Protein AF-A0A3D5Z8G5-F1 (afdb_monomer_lite)

pLDDT: mean 75.99, std 14.32, range [36.69, 93.38]

Structure (mmCIF, N/CA/C/O backbone):
data_AF-A0A3D5Z8G5-F1
#
_entry.id   AF-A0A3D5Z8G5-F1
#
loop_
_atom_site.group_PDB
_atom_site.id
_atom_site.type_symbol
_atom_site.label_atom_id
_atom_site.label_alt_id
_atom_site.label_comp_id
_atom_site.label_asym_id
_atom_site.label_entity_id
_atom_site.label_seq_id
_atom_site.pdbx_PDB_ins_code
_atom_site.Cartn_x
_atom_site.Cartn_y
_atom_site.Cartn_z
_atom_site.occupancy
_atom_site.B_iso_or_equiv
_atom_site.auth_seq_id
_atom_site.auth_comp_id
_atom_site.auth_asym_id
_atom_site.auth_atom_id
_atom_site.pdbx_PDB_model_num
ATOM 1 N N . MET A 1 1 ? 48.877 17.577 -47.973 1.00 56.62 1 MET A N 1
ATOM 2 C CA . MET A 1 1 ? 47.401 17.444 -47.953 1.00 56.62 1 MET A CA 1
ATOM 3 C C . MET A 1 1 ? 46.908 16.165 -47.247 1.00 56.62 1 MET A C 1
ATOM 5 O O . MET A 1 1 ? 45.769 15.785 -47.463 1.00 56.62 1 MET A O 1
ATOM 9 N N . LYS A 1 2 ? 47.716 15.487 -46.405 1.00 57.19 2 LYS A N 1
ATOM 10 C CA . LYS A 1 2 ? 47.281 14.289 -45.649 1.00 57.19 2 LYS A CA 1
ATOM 11 C C . LYS A 1 2 ? 46.771 14.618 -44.235 1.00 57.19 2 LYS A C 1
ATOM 13 O O . LYS A 1 2 ? 45.852 13.967 -43.761 1.00 57.19 2 LYS A O 1
ATOM 18 N N . GLU A 1 3 ? 47.276 15.689 -43.625 1.00 62.78 3 GLU A N 1
ATOM 19 C CA . GLU A 1 3 ? 46.894 16.111 -42.265 1.00 62.78 3 GLU A CA 1
ATOM 20 C C . GLU A 1 3 ? 45.458 16.667 -42.152 1.00 62.78 3 GLU A C 1
ATOM 22 O O . GLU A 1 3 ? 44.858 16.635 -41.083 1.00 62.78 3 GLU A O 1
ATOM 27 N N . SER A 1 4 ? 44.845 17.127 -43.251 1.00 67.88 4 SER A N 1
ATOM 28 C CA . SER A 1 4 ? 43.463 17.644 -43.237 1.00 67.88 4 SER A CA 1
ATOM 29 C C . SER A 1 4 ? 42.392 16.557 -43.073 1.00 67.88 4 SER A C 1
ATOM 31 O O . SER A 1 4 ? 41.285 16.866 -42.636 1.00 67.88 4 SER A O 1
ATOM 33 N N . TYR A 1 5 ? 42.703 15.289 -43.372 1.00 75.62 5 TYR A N 1
ATOM 34 C CA . TYR A 1 5 ? 41.759 14.182 -43.164 1.00 75.62 5 TYR A CA 1
ATOM 35 C C . TYR A 1 5 ? 41.508 13.912 -41.679 1.00 75.62 5 TYR A C 1
ATOM 37 O O . TYR A 1 5 ? 40.408 13.513 -41.301 1.00 75.62 5 TYR A O 1
ATOM 45 N N . TRP A 1 6 ? 42.498 14.196 -40.832 1.00 80.50 6 TRP A N 1
ATOM 46 C CA . TRP A 1 6 ? 42.375 14.047 -39.386 1.00 80.50 6 TRP A CA 1
ATOM 47 C C . TRP A 1 6 ? 41.404 15.074 -38.789 1.00 80.50 6 TRP A C 1
ATOM 49 O O . TRP A 1 6 ? 40.577 14.733 -37.947 1.00 80.50 6 TRP A O 1
ATOM 59 N N . GLY A 1 7 ? 41.424 16.312 -39.297 1.00 83.12 7 GLY A N 1
ATOM 60 C CA . GLY A 1 7 ? 40.466 17.351 -38.911 1.00 83.12 7 GLY A CA 1
ATOM 61 C C . GLY A 1 7 ? 39.028 17.031 -39.333 1.00 83.12 7 GLY A C 1
ATOM 62 O O . GLY A 1 7 ? 38.104 17.208 -38.542 1.00 83.12 7 GLY A O 1
ATOM 63 N N . TYR A 1 8 ? 38.832 16.494 -40.544 1.00 84.62 8 TYR A N 1
ATOM 64 C CA . TYR A 1 8 ? 37.508 16.047 -40.995 1.00 84.62 8 TYR A CA 1
ATOM 65 C C . TYR A 1 8 ? 36.975 14.878 -40.153 1.00 84.62 8 TYR A C 1
ATOM 67 O O . TYR A 1 8 ? 35.807 14.881 -39.769 1.00 84.62 8 TYR A O 1
ATOM 75 N N . GLY A 1 9 ? 37.841 13.923 -39.792 1.00 84.94 9 GLY A N 1
ATOM 76 C CA . GLY A 1 9 ? 37.486 12.829 -38.883 1.00 84.94 9 GLY A CA 1
ATOM 77 C C . GLY A 1 9 ? 37.048 13.322 -37.501 1.00 84.94 9 GLY A C 1
ATOM 78 O O . GLY A 1 9 ? 36.071 12.817 -36.954 1.00 84.94 9 GLY A O 1
ATOM 79 N N . LEU A 1 10 ? 37.711 14.353 -36.967 1.00 85.69 10 LEU A N 1
ATOM 80 C CA . LEU A 1 10 ? 37.379 14.934 -35.662 1.00 85.69 10 LEU A CA 1
ATOM 81 C C . LEU A 1 10 ? 36.032 15.680 -35.691 1.00 85.69 10 LEU A C 1
ATOM 83 O O . LEU A 1 10 ? 35.226 15.528 -34.776 1.00 85.69 10 LEU A O 1
ATOM 87 N N . ILE A 1 11 ? 35.740 16.415 -36.771 1.00 87.69 11 ILE A N 1
ATOM 88 C CA . ILE A 1 11 ? 34.440 17.086 -36.962 1.00 87.69 11 ILE A CA 1
ATOM 89 C C . ILE A 1 11 ? 33.304 16.061 -37.095 1.00 87.69 11 ILE A C 1
ATOM 91 O O . ILE A 1 11 ? 32.256 16.218 -36.466 1.00 87.69 11 ILE A O 1
ATOM 95 N N . LEU A 1 12 ? 33.510 14.995 -37.873 1.00 87.12 12 LEU A N 1
ATOM 96 C CA . LEU A 1 12 ? 32.504 13.950 -38.075 1.00 87.12 12 LEU A CA 1
ATOM 97 C C . LEU A 1 12 ? 32.230 13.178 -36.775 1.00 87.12 12 LEU A C 1
ATOM 99 O O . LEU A 1 12 ? 31.073 12.918 -36.445 1.00 87.12 12 LEU A O 1
ATOM 103 N N . LEU A 1 13 ? 33.272 12.901 -35.986 1.00 88.31 13 LEU A N 1
ATOM 104 C CA . LEU A 1 13 ? 33.132 12.305 -34.657 1.00 88.31 13 LEU A CA 1
ATOM 105 C C . LEU A 1 13 ? 32.374 13.237 -33.697 1.00 88.31 13 LEU A C 1
ATOM 107 O O . LEU A 1 13 ? 31.523 12.768 -32.949 1.00 88.31 13 LEU A O 1
ATOM 111 N N . GLY A 1 14 ? 32.605 14.553 -33.758 1.00 88.06 14 GLY A N 1
ATOM 112 C CA . GLY A 1 14 ? 31.862 15.534 -32.958 1.00 88.06 14 GLY A CA 1
ATOM 113 C C . GLY A 1 14 ? 30.356 15.542 -33.250 1.00 88.06 14 GLY A C 1
ATOM 114 O O . GLY A 1 14 ? 29.548 15.518 -32.322 1.00 88.06 14 GLY A O 1
ATOM 115 N N . ILE A 1 15 ? 29.969 15.502 -34.530 1.00 87.06 15 ILE A N 1
ATOM 116 C CA . ILE A 1 15 ? 28.555 15.408 -34.940 1.00 87.06 15 ILE A CA 1
ATOM 117 C C . ILE A 1 15 ? 27.945 14.075 -34.484 1.00 87.06 15 ILE A C 1
ATOM 119 O O . ILE A 1 15 ? 26.812 14.049 -34.002 1.00 87.06 15 ILE A O 1
ATOM 123 N N . LEU A 1 16 ? 28.707 12.980 -34.570 1.00 85.94 16 LEU A N 1
ATOM 124 C CA . LEU A 1 16 ? 28.274 11.665 -34.098 1.00 85.94 16 LEU A CA 1
ATOM 125 C C . LEU A 1 16 ? 28.023 11.659 -32.585 1.00 85.94 16 LEU A C 1
ATOM 127 O O . LEU A 1 16 ? 26.989 11.162 -32.145 1.00 85.94 16 LEU A O 1
ATOM 131 N N . VAL A 1 17 ? 28.917 12.252 -31.788 1.00 88.06 17 VAL A N 1
ATOM 132 C CA . VAL A 1 17 ? 28.755 12.342 -30.327 1.00 88.06 17 VAL A CA 1
ATOM 133 C C . VAL A 1 17 ? 27.507 13.145 -29.957 1.00 88.06 17 VAL A C 1
ATOM 135 O O . VAL A 1 17 ? 26.752 12.720 -29.085 1.00 88.06 17 VAL A O 1
ATOM 138 N N . ILE A 1 18 ? 27.239 14.261 -30.642 1.00 86.25 18 ILE A N 1
ATOM 139 C CA . ILE A 1 18 ? 26.019 15.054 -30.418 1.00 86.25 18 ILE A CA 1
ATOM 140 C C . ILE A 1 18 ? 24.766 14.238 -30.773 1.00 86.25 18 ILE A C 1
ATOM 142 O O . ILE A 1 18 ? 23.809 14.229 -30.000 1.00 86.25 18 ILE A O 1
ATOM 146 N N . GLY A 1 19 ? 24.778 13.513 -31.898 1.00 82.62 19 GLY A N 1
ATOM 147 C CA . GLY A 1 19 ? 23.664 12.652 -32.309 1.00 82.62 19 GLY A CA 1
ATOM 148 C C . GLY A 1 19 ? 23.363 11.541 -31.298 1.00 82.62 19 GLY A C 1
ATOM 149 O O . GLY A 1 19 ? 22.209 11.351 -30.912 1.00 82.62 19 GLY A O 1
ATOM 150 N N . VAL A 1 20 ? 24.402 10.861 -30.800 1.00 83.25 20 VAL A N 1
ATOM 151 C CA . VAL A 1 20 ? 24.261 9.836 -29.752 1.00 83.25 20 VAL A CA 1
ATOM 152 C C . VAL A 1 20 ? 23.735 10.451 -28.453 1.00 83.25 20 VAL A C 1
ATOM 154 O O . VAL A 1 20 ? 22.842 9.882 -27.827 1.00 83.25 20 VAL A O 1
ATOM 157 N N . MET A 1 21 ? 24.226 11.632 -28.064 1.00 85.06 21 MET A N 1
ATOM 158 C CA . MET A 1 21 ? 23.792 12.282 -26.826 1.00 85.06 21 MET A CA 1
ATOM 159 C C . MET A 1 21 ? 22.316 12.702 -26.869 1.00 85.06 21 MET A C 1
ATOM 161 O O . MET A 1 21 ? 21.611 12.565 -25.872 1.00 85.06 21 MET A O 1
ATOM 165 N N . LEU A 1 22 ? 21.817 13.161 -28.023 1.00 79.38 22 LEU A N 1
ATOM 166 C CA . LEU A 1 22 ? 20.396 13.478 -28.206 1.00 79.38 22 LEU A CA 1
ATOM 167 C C . LEU A 1 22 ? 19.504 12.233 -28.070 1.00 79.38 22 LEU A C 1
ATOM 169 O O . LEU A 1 22 ? 18.464 12.297 -27.411 1.00 79.38 22 LEU A O 1
ATOM 173 N N . LEU A 1 23 ? 19.934 11.095 -28.625 1.00 75.62 23 LEU A N 1
ATOM 174 C CA . LEU A 1 23 ? 19.207 9.828 -28.520 1.00 75.62 23 LEU A CA 1
ATOM 175 C C . LEU A 1 23 ? 19.153 9.350 -27.063 1.00 75.62 23 LEU A C 1
ATOM 177 O O . LEU A 1 23 ? 18.063 9.119 -26.532 1.00 75.62 23 LEU A O 1
ATOM 181 N N . VAL A 1 24 ? 20.306 9.298 -26.386 1.00 77.50 24 VAL A N 1
ATOM 182 C CA . VAL A 1 24 ? 20.400 8.888 -24.973 1.00 77.50 24 VAL A CA 1
ATOM 183 C C . VAL A 1 24 ? 19.563 9.797 -24.074 1.00 77.50 24 VAL A C 1
ATOM 185 O O . VAL A 1 24 ? 18.826 9.295 -23.222 1.00 77.50 24 VAL A O 1
ATOM 188 N N . ASN A 1 25 ? 19.614 11.116 -24.290 1.00 76.38 25 ASN A N 1
ATOM 189 C CA . ASN A 1 25 ? 18.809 12.066 -23.525 1.00 76.38 25 ASN A CA 1
ATOM 190 C C . ASN A 1 25 ? 17.309 11.802 -23.702 1.00 76.38 25 ASN A C 1
ATOM 192 O O . ASN A 1 25 ? 16.589 11.742 -22.708 1.00 76.38 25 ASN A O 1
ATOM 196 N N . SER A 1 26 ? 16.835 11.597 -24.934 1.00 71.56 26 SER A N 1
ATOM 197 C CA . SER A 1 26 ? 15.408 11.362 -25.203 1.00 71.56 26 SER A CA 1
ATOM 198 C C . SER A 1 26 ? 14.886 10.046 -24.609 1.00 71.56 26 SER A C 1
ATOM 200 O O . SER A 1 26 ? 13.777 10.010 -24.079 1.00 71.56 26 SER A O 1
ATOM 202 N N . SER A 1 27 ? 15.703 8.986 -24.624 1.00 70.69 27 SER A N 1
ATOM 203 C CA . SER A 1 27 ? 15.334 7.685 -24.062 1.00 70.69 27 SER A CA 1
ATOM 204 C C . SER A 1 27 ? 15.384 7.684 -22.532 1.00 70.69 27 SER A C 1
ATOM 206 O O . SER A 1 27 ? 14.496 7.126 -21.900 1.00 70.69 27 SER A O 1
ATOM 208 N N . THR A 1 28 ? 16.397 8.309 -21.925 1.00 73.12 28 THR A N 1
ATOM 209 C CA . THR A 1 28 ? 16.623 8.244 -20.466 1.00 73.12 28 THR A CA 1
ATOM 210 C C . THR A 1 28 ? 15.698 9.186 -19.691 1.00 73.12 28 THR A C 1
ATOM 212 O O . THR A 1 28 ? 15.232 8.867 -18.597 1.00 73.12 28 THR A O 1
ATOM 215 N N . THR A 1 29 ? 15.408 10.367 -20.243 1.00 71.88 29 THR A N 1
ATOM 216 C CA . THR A 1 29 ? 14.520 11.343 -19.583 1.00 71.88 29 THR A CA 1
ATOM 217 C C . THR A 1 29 ? 13.063 10.877 -19.584 1.00 71.88 29 THR A C 1
ATOM 219 O O . THR A 1 29 ? 12.376 11.035 -18.580 1.00 71.88 29 THR A O 1
ATOM 222 N N . GLY A 1 30 ? 12.608 10.237 -20.668 1.00 71.62 30 GLY A N 1
ATOM 223 C CA . GLY A 1 30 ? 11.259 9.673 -20.753 1.00 71.62 30 GLY A CA 1
ATOM 224 C C . GLY A 1 30 ? 11.033 8.509 -19.784 1.00 71.62 30 GLY A C 1
ATOM 225 O O . GLY A 1 30 ? 10.046 8.514 -19.052 1.00 71.62 30 GLY A O 1
ATOM 226 N N . THR A 1 31 ? 11.965 7.548 -19.722 1.00 74.94 31 THR A N 1
ATOM 227 C CA . THR A 1 31 ? 11.828 6.368 -18.847 1.00 74.94 31 THR A CA 1
ATOM 228 C C . THR A 1 31 ? 11.808 6.740 -17.371 1.00 74.94 31 THR A C 1
ATOM 230 O O . THR A 1 31 ? 10.996 6.206 -16.622 1.00 74.94 31 THR A O 1
ATOM 233 N N . THR A 1 32 ? 12.667 7.673 -16.949 1.00 80.25 32 THR A N 1
ATOM 234 C CA . THR A 1 32 ? 12.757 8.090 -15.541 1.00 80.25 32 THR A CA 1
ATOM 235 C C . THR A 1 32 ? 11.488 8.792 -15.065 1.00 80.25 32 THR A C 1
ATOM 237 O O . THR A 1 32 ? 10.971 8.444 -14.005 1.00 80.25 32 THR A O 1
ATOM 240 N N . GLN A 1 33 ? 10.944 9.729 -15.847 1.00 82.25 33 GLN A N 1
ATOM 241 C CA . GLN A 1 33 ? 9.689 10.403 -15.510 1.00 82.25 33 GLN A CA 1
ATOM 242 C C . GLN A 1 33 ? 8.514 9.415 -15.426 1.00 82.25 33 GLN A C 1
ATOM 244 O O . GLN A 1 33 ? 7.792 9.409 -14.426 1.00 82.25 33 GLN A O 1
ATOM 249 N N . ASP A 1 34 ? 8.348 8.562 -16.443 1.00 83.00 34 ASP A N 1
ATOM 250 C CA . ASP A 1 34 ? 7.261 7.578 -16.493 1.00 83.00 34 ASP A CA 1
ATOM 251 C C . ASP A 1 34 ? 7.371 6.561 -15.337 1.00 83.00 34 ASP A C 1
ATOM 253 O O . ASP A 1 34 ? 6.357 6.156 -14.771 1.00 83.00 34 ASP A O 1
ATOM 257 N N . TYR A 1 35 ? 8.592 6.194 -14.927 1.00 87.25 35 TYR A N 1
ATOM 258 C CA . TYR A 1 35 ? 8.834 5.301 -13.790 1.00 87.25 35 TYR A CA 1
ATOM 259 C C . TYR A 1 35 ? 8.402 5.913 -12.448 1.00 87.25 35 TYR A C 1
ATOM 261 O O . TYR A 1 35 ? 7.715 5.257 -11.663 1.00 87.25 35 TYR A O 1
ATOM 269 N N . TYR A 1 36 ? 8.768 7.170 -12.166 1.00 90.06 36 TYR A N 1
ATOM 270 C CA . TYR A 1 36 ? 8.356 7.828 -10.917 1.00 90.06 36 TYR A CA 1
ATOM 271 C C . TYR A 1 36 ? 6.844 8.032 -10.854 1.00 90.06 36 TYR A C 1
ATOM 273 O O . TYR A 1 36 ? 6.231 7.748 -9.825 1.00 90.06 36 TYR A O 1
ATOM 281 N N . MET A 1 37 ? 6.241 8.434 -11.973 1.00 89.19 37 MET A N 1
ATOM 282 C CA . MET A 1 37 ? 4.790 8.540 -12.087 1.00 89.19 37 MET A CA 1
ATOM 283 C C . MET A 1 37 ? 4.113 7.188 -11.826 1.00 89.19 37 MET A C 1
ATOM 285 O O . MET A 1 37 ? 3.192 7.106 -11.014 1.00 89.19 37 MET A O 1
ATOM 289 N N . LEU A 1 38 ? 4.593 6.112 -12.462 1.00 90.56 38 LEU A N 1
ATOM 290 C CA . LEU A 1 38 ? 4.062 4.764 -12.258 1.00 90.56 38 LEU A CA 1
ATOM 291 C C . LEU A 1 38 ? 4.160 4.341 -10.788 1.00 90.56 38 LEU A C 1
ATOM 293 O O . LEU A 1 38 ? 3.211 3.771 -10.246 1.00 90.56 38 LEU A O 1
ATOM 297 N N . LYS A 1 39 ? 5.272 4.662 -10.121 1.00 90.88 39 LYS A N 1
ATOM 298 C CA . LYS A 1 39 ? 5.480 4.357 -8.702 1.00 90.88 39 LYS A CA 1
ATOM 299 C C . LYS A 1 39 ? 4.456 5.060 -7.812 1.00 90.88 39 LYS A C 1
ATOM 301 O O . LYS A 1 39 ? 3.816 4.409 -6.986 1.00 90.88 39 LYS A O 1
ATOM 306 N N . GLU A 1 40 ? 4.295 6.370 -7.974 1.00 90.56 40 GLU A N 1
ATOM 307 C CA . GLU A 1 40 ? 3.384 7.178 -7.155 1.00 90.56 40 GLU A CA 1
ATOM 308 C C . GLU A 1 40 ? 1.923 6.778 -7.366 1.00 90.56 40 GLU A C 1
ATOM 310 O O . GLU A 1 40 ? 1.175 6.593 -6.401 1.00 90.56 40 GLU A O 1
ATOM 315 N N . VAL A 1 41 ? 1.532 6.567 -8.626 1.00 92.62 41 VAL A N 1
ATOM 316 C CA . VAL A 1 41 ? 0.190 6.101 -8.980 1.00 92.62 41 VAL A CA 1
ATOM 317 C C . VAL A 1 41 ? -0.075 4.719 -8.388 1.00 92.62 41 VAL A C 1
ATOM 319 O O . VAL A 1 41 ? -1.133 4.518 -7.789 1.00 92.62 41 VAL A O 1
ATOM 322 N N . THR A 1 42 ? 0.874 3.784 -8.494 1.00 91.75 42 THR A N 1
ATOM 323 C CA . THR A 1 42 ? 0.729 2.433 -7.927 1.00 91.75 42 THR A CA 1
ATOM 324 C C . THR A 1 42 ? 0.562 2.498 -6.412 1.00 91.75 42 THR A C 1
ATOM 326 O O . THR A 1 42 ? -0.408 1.959 -5.882 1.00 91.75 42 THR A O 1
ATOM 329 N N . GLN A 1 43 ? 1.437 3.228 -5.713 1.00 90.12 43 GLN A N 1
ATOM 330 C CA . GLN A 1 43 ? 1.381 3.360 -4.257 1.00 90.12 43 GLN A CA 1
ATOM 331 C C . GLN A 1 43 ? 0.060 3.980 -3.785 1.00 90.12 43 GLN A C 1
ATOM 333 O O . GLN A 1 43 ? -0.580 3.461 -2.870 1.00 90.12 43 GLN A O 1
ATOM 338 N N . ALA A 1 44 ? -0.379 5.068 -4.418 1.00 91.81 44 ALA A N 1
ATOM 339 C CA . ALA A 1 44 ? -1.614 5.733 -4.023 1.00 91.81 44 ALA A CA 1
ATOM 340 C C . ALA A 1 44 ? -2.858 4.880 -4.332 1.00 91.81 44 ALA A C 1
ATOM 342 O O . ALA A 1 44 ? -3.789 4.824 -3.530 1.00 91.81 44 ALA A O 1
ATOM 343 N N . SER A 1 45 ? -2.851 4.156 -5.454 1.00 91.88 45 SER A N 1
ATOM 344 C CA . SER A 1 45 ? -3.950 3.258 -5.836 1.00 91.88 45 SER A CA 1
ATOM 345 C C . SER A 1 45 ? -4.046 2.037 -4.925 1.00 91.88 45 SER A C 1
ATOM 347 O O . SER A 1 45 ? -5.149 1.572 -4.649 1.00 91.88 45 SER A O 1
ATOM 349 N N . MET A 1 46 ? -2.912 1.530 -4.429 1.00 90.06 46 MET A N 1
ATOM 350 C CA . MET A 1 46 ? -2.892 0.445 -3.446 1.00 90.06 46 MET A CA 1
ATOM 351 C C . MET A 1 46 ? -3.488 0.877 -2.107 1.00 90.06 46 MET A C 1
ATOM 353 O O . MET A 1 46 ? -4.268 0.120 -1.538 1.00 90.06 46 MET A O 1
ATOM 357 N N . ILE A 1 47 ? -3.175 2.089 -1.633 1.00 89.50 47 ILE A N 1
ATOM 358 C CA . ILE A 1 47 ? -3.734 2.631 -0.384 1.00 89.50 47 ILE A CA 1
ATOM 359 C C . ILE A 1 47 ? -5.257 2.777 -0.491 1.00 89.50 47 ILE A C 1
ATOM 361 O O . ILE A 1 47 ? -5.980 2.334 0.399 1.00 89.50 47 ILE A O 1
ATOM 365 N N . ASP A 1 48 ? -5.758 3.324 -1.601 1.00 90.44 48 ASP A N 1
ATOM 366 C CA . ASP A 1 48 ? -7.203 3.497 -1.810 1.00 90.44 48 ASP A CA 1
ATOM 367 C C . ASP A 1 48 ? -7.951 2.164 -2.015 1.00 90.44 48 ASP A C 1
ATOM 369 O O . ASP A 1 48 ? -9.173 2.091 -1.862 1.00 90.44 48 ASP A O 1
ATOM 373 N N . ALA A 1 49 ? -7.236 1.103 -2.400 1.00 91.50 49 ALA A N 1
ATOM 374 C CA . ALA A 1 49 ? -7.800 -0.226 -2.618 1.00 91.50 49 ALA A CA 1
ATOM 375 C C . ALA A 1 49 ? -7.902 -1.072 -1.339 1.00 91.50 49 ALA A C 1
ATOM 377 O O . ALA A 1 49 ? -8.452 -2.178 -1.399 1.00 91.50 49 ALA A O 1
ATOM 378 N N . VAL A 1 50 ? -7.394 -0.580 -0.201 1.00 90.25 50 VAL A N 1
ATOM 379 C CA . VAL A 1 50 ? -7.432 -1.287 1.086 1.00 90.25 50 VAL A CA 1
ATOM 380 C C . VAL A 1 50 ? -8.868 -1.435 1.586 1.00 90.25 50 VAL A C 1
ATOM 382 O O . VAL A 1 50 ? -9.643 -0.478 1.661 1.00 90.25 50 VAL A O 1
ATOM 385 N N . ASP A 1 51 ? -9.223 -2.656 1.983 1.00 88.19 51 ASP A N 1
ATOM 386 C CA . ASP A 1 51 ? -10.499 -2.931 2.628 1.00 88.19 51 ASP A CA 1
ATOM 387 C C . ASP A 1 51 ? -10.419 -2.685 4.143 1.00 88.19 51 ASP A C 1
ATOM 389 O O . ASP A 1 51 ? -10.058 -3.557 4.938 1.00 88.19 51 ASP A O 1
ATOM 393 N N . TYR A 1 52 ? -10.817 -1.481 4.556 1.00 83.94 52 TYR A N 1
ATOM 394 C CA . TYR A 1 52 ? -10.895 -1.114 5.971 1.00 83.94 52 TYR A CA 1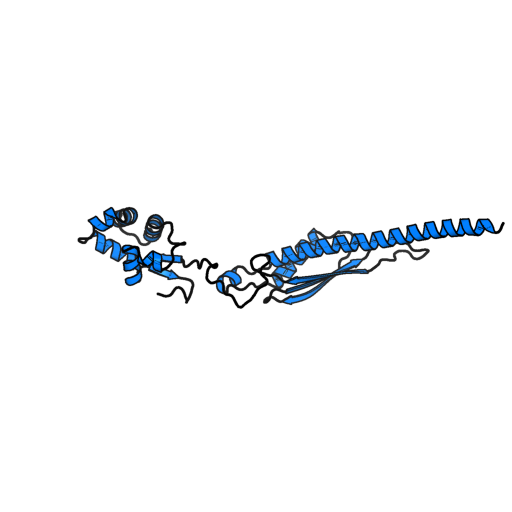
ATOM 395 C C . TYR A 1 52 ? -11.933 -1.918 6.763 1.00 83.94 52 TYR A C 1
ATOM 397 O O . TYR A 1 52 ? -11.821 -2.005 7.985 1.00 83.94 52 TYR A O 1
ATOM 405 N N . SER A 1 53 ? -12.958 -2.476 6.111 1.00 80.81 53 SER A N 1
ATOM 406 C CA . SER A 1 53 ? -13.961 -3.295 6.799 1.00 80.81 53 SER A CA 1
ATOM 407 C C . SER A 1 53 ? -13.394 -4.669 7.147 1.00 80.81 53 SER A C 1
ATOM 409 O O . SER A 1 53 ? -13.552 -5.122 8.280 1.00 80.81 53 SER A O 1
ATOM 411 N N . TYR A 1 54 ? -12.639 -5.268 6.222 1.00 79.19 54 TYR A N 1
ATOM 412 C CA . TYR A 1 54 ? -11.913 -6.515 6.451 1.00 79.19 54 TYR A CA 1
ATOM 413 C C . TYR A 1 54 ? -10.840 -6.347 7.534 1.00 79.19 54 TYR A C 1
ATOM 415 O O . TYR A 1 54 ? -10.781 -7.145 8.470 1.00 79.19 54 TYR A O 1
ATOM 423 N N . TYR A 1 55 ? -10.081 -5.248 7.477 1.00 80.06 55 TYR A N 1
ATOM 424 C CA . TYR A 1 55 ? -9.061 -4.935 8.479 1.00 80.06 55 TYR A CA 1
ATOM 425 C C . TYR A 1 55 ? -9.632 -4.835 9.904 1.00 80.06 55 TYR A C 1
ATOM 427 O O . TYR A 1 55 ? -9.026 -5.320 10.854 1.00 80.06 55 TYR A O 1
ATOM 435 N N . ARG A 1 56 ? -10.833 -4.263 10.070 1.00 77.38 56 ARG A N 1
ATOM 436 C CA . ARG A 1 56 ? -11.489 -4.139 11.386 1.00 77.38 56 ARG A CA 1
ATOM 437 C C . ARG A 1 56 ? -11.975 -5.467 11.967 1.00 77.38 56 ARG A C 1
ATOM 439 O O . ARG A 1 56 ? -12.098 -5.562 13.182 1.00 77.38 56 ARG A O 1
ATOM 446 N N . LEU A 1 57 ? -12.307 -6.442 11.121 1.00 76.00 57 LEU A N 1
ATOM 447 C CA . LEU A 1 57 ? -12.873 -7.726 11.545 1.00 76.00 57 LEU A CA 1
ATOM 448 C C . LEU A 1 57 ? -11.797 -8.782 11.800 1.00 76.00 57 LEU A C 1
ATOM 450 O O . LEU A 1 57 ? -11.917 -9.550 12.749 1.00 76.00 57 LEU A O 1
ATOM 454 N N . TYR A 1 58 ? -10.768 -8.821 10.951 1.00 73.19 58 TYR A N 1
ATOM 455 C CA . TYR A 1 58 ? -9.763 -9.887 10.953 1.00 73.19 58 TYR A CA 1
ATOM 456 C C . TYR A 1 58 ? -8.368 -9.410 11.371 1.00 73.19 58 TYR A C 1
ATOM 458 O O . TYR A 1 58 ? -7.509 -10.242 11.634 1.00 73.19 58 TYR A O 1
ATOM 466 N N . GLY A 1 59 ? -8.118 -8.096 11.435 1.00 71.62 59 GLY A N 1
ATOM 467 C CA . GLY A 1 59 ? -6.801 -7.534 11.769 1.00 71.62 59 GLY A CA 1
ATOM 468 C C . GLY A 1 59 ? -5.755 -7.637 10.651 1.00 71.62 59 GLY A C 1
ATOM 469 O O . GLY A 1 59 ? -4.693 -7.026 10.758 1.00 71.62 59 GLY A O 1
ATOM 470 N N . ASP A 1 60 ? -6.070 -8.345 9.566 1.00 75.69 60 ASP A N 1
ATOM 471 C CA . ASP A 1 60 ? -5.212 -8.515 8.396 1.00 75.69 60 ASP A CA 1
ATOM 472 C C . ASP A 1 60 ? -5.553 -7.515 7.293 1.00 75.69 60 ASP A C 1
ATOM 474 O O . ASP A 1 60 ? -6.711 -7.122 7.104 1.00 75.69 60 ASP A O 1
ATOM 478 N N . ILE A 1 61 ? -4.540 -7.118 6.520 1.00 83.12 61 ILE A N 1
ATOM 479 C CA . ILE A 1 61 ? -4.751 -6.241 5.372 1.00 83.12 61 ILE A CA 1
ATOM 480 C C . ILE A 1 61 ? -5.064 -7.043 4.121 1.00 83.12 61 ILE A C 1
ATOM 482 O O . ILE A 1 61 ? -4.358 -7.974 3.738 1.00 83.12 61 ILE A O 1
ATOM 486 N N . ARG A 1 62 ? -6.114 -6.583 3.448 1.00 86.06 62 ARG A N 1
ATOM 487 C CA . ARG A 1 62 ? -6.546 -7.055 2.147 1.00 86.06 62 ARG A CA 1
ATOM 488 C C . ARG A 1 62 ? -6.761 -5.870 1.219 1.00 86.06 62 ARG A C 1
ATOM 490 O O . ARG A 1 62 ? -7.352 -4.866 1.624 1.00 86.06 62 ARG A O 1
ATOM 497 N N . ILE A 1 63 ? -6.330 -6.009 -0.030 1.00 90.12 63 ILE A N 1
ATOM 498 C CA . ILE A 1 63 ? -6.701 -5.085 -1.110 1.00 90.12 63 ILE A CA 1
ATOM 499 C C . ILE A 1 63 ? -7.792 -5.707 -1.978 1.00 90.12 63 ILE A C 1
ATOM 501 O O . ILE A 1 63 ? -7.808 -6.918 -2.184 1.00 90.12 63 ILE A O 1
ATOM 505 N N . SER A 1 64 ? -8.700 -4.889 -2.505 1.00 90.94 64 SER A N 1
ATOM 506 C CA . SER A 1 64 ? -9.662 -5.339 -3.515 1.00 90.94 64 SER A CA 1
ATOM 507 C C . SER A 1 64 ? -9.085 -5.137 -4.913 1.00 90.94 64 SER A C 1
ATOM 509 O O . SER A 1 64 ? -8.797 -4.003 -5.310 1.00 90.94 64 SER A O 1
ATOM 511 N N . LYS A 1 65 ? -8.975 -6.221 -5.692 1.00 90.31 65 LYS A N 1
ATOM 512 C CA . LYS A 1 65 ? -8.417 -6.175 -7.055 1.00 90.31 65 LYS A CA 1
ATOM 513 C C . LYS A 1 65 ? -9.150 -5.186 -7.967 1.00 90.31 65 LYS A C 1
ATOM 515 O O . LYS A 1 65 ? -8.515 -4.453 -8.717 1.00 90.31 65 LYS A O 1
ATOM 520 N N . GLN A 1 66 ? -10.480 -5.150 -7.897 1.00 90.81 66 GLN A N 1
ATOM 521 C CA . GLN A 1 66 ? -11.298 -4.282 -8.754 1.00 90.81 66 GLN A CA 1
ATOM 522 C C . GLN A 1 66 ? -11.092 -2.800 -8.421 1.00 90.81 66 GLN A C 1
ATOM 524 O O . GLN A 1 66 ? -10.845 -2.004 -9.323 1.00 90.81 66 GLN A O 1
ATOM 529 N N . LYS A 1 67 ? -11.107 -2.450 -7.127 1.00 92.12 67 LYS A N 1
ATOM 530 C CA . LYS A 1 67 ? -10.852 -1.074 -6.673 1.00 92.12 67 LYS A CA 1
ATOM 531 C C . LYS A 1 67 ? -9.442 -0.613 -7.018 1.00 92.12 67 LYS A C 1
ATOM 533 O O . LYS A 1 67 ? -9.257 0.543 -7.384 1.00 92.12 67 LYS A O 1
ATOM 538 N N . PHE A 1 68 ? -8.461 -1.513 -6.923 1.00 93.12 68 PHE A N 1
ATOM 539 C CA . PHE A 1 68 ? -7.095 -1.213 -7.334 1.00 93.12 68 PHE A CA 1
ATOM 540 C C . PHE A 1 68 ? -7.029 -0.842 -8.818 1.00 93.12 68 PHE A C 1
ATOM 542 O O . PHE A 1 68 ? -6.525 0.227 -9.141 1.00 93.12 68 PHE A O 1
ATOM 549 N N . ILE A 1 69 ? -7.576 -1.679 -9.706 1.00 92.81 69 ILE A N 1
ATOM 550 C CA . ILE A 1 69 ? -7.538 -1.437 -11.157 1.00 92.81 69 ILE A CA 1
ATOM 551 C C . ILE A 1 69 ? -8.260 -0.131 -11.516 1.00 92.81 69 ILE A C 1
ATOM 553 O O . ILE A 1 69 ? -7.731 0.666 -12.288 1.00 92.81 69 ILE A O 1
ATOM 557 N N . GLU A 1 70 ? -9.436 0.120 -10.936 1.00 92.25 70 GLU A N 1
ATOM 558 C CA . GLU A 1 70 ? -10.204 1.347 -11.181 1.00 92.25 70 GLU A CA 1
ATOM 559 C C . GLU A 1 70 ? -9.427 2.600 -10.759 1.00 92.25 70 GLU A C 1
ATOM 561 O O . GLU A 1 70 ? -9.239 3.527 -11.553 1.00 92.25 70 GLU A O 1
ATOM 566 N N . ASN A 1 71 ? -8.936 2.616 -9.517 1.00 93.06 71 ASN A N 1
ATOM 567 C CA . ASN A 1 71 ? -8.190 3.753 -8.990 1.00 93.06 71 ASN A CA 1
ATOM 568 C C . ASN A 1 71 ? -6.867 3.952 -9.735 1.00 93.06 71 ASN A C 1
ATOM 570 O O . ASN A 1 71 ? -6.497 5.099 -9.991 1.00 93.06 71 ASN A O 1
ATOM 574 N N . PHE A 1 72 ? -6.200 2.859 -10.119 1.00 93.38 72 PHE A N 1
ATOM 575 C CA . PHE A 1 72 ? -4.972 2.895 -10.902 1.00 93.38 72 PHE A CA 1
ATOM 576 C C . PHE A 1 72 ? -5.209 3.531 -12.261 1.00 93.38 72 PHE A C 1
ATOM 578 O O . PHE A 1 72 ? -4.540 4.504 -12.586 1.00 93.38 72 PHE A O 1
ATOM 585 N N . ILE A 1 73 ? -6.177 3.037 -13.040 1.00 92.25 73 ILE A N 1
ATOM 586 C CA . ILE A 1 73 ? -6.444 3.567 -14.383 1.00 92.25 73 ILE A CA 1
ATOM 587 C C . ILE A 1 73 ? -6.837 5.044 -14.300 1.00 92.25 73 ILE A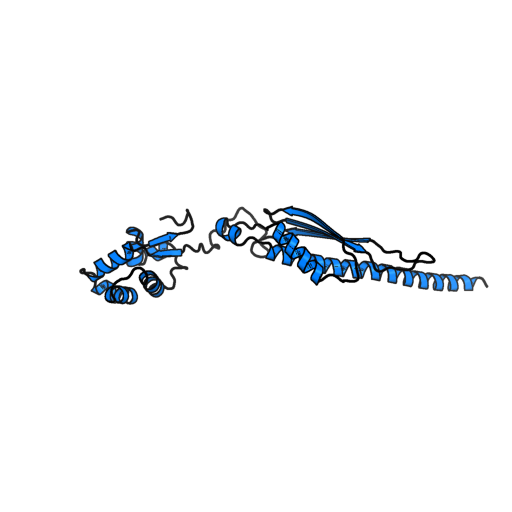 C 1
ATOM 589 O O . ILE A 1 73 ? -6.319 5.848 -15.074 1.00 92.25 73 ILE A O 1
ATOM 593 N N . ARG A 1 74 ? -7.679 5.424 -13.326 1.00 92.75 74 ARG A N 1
ATOM 594 C CA . ARG A 1 74 ? -8.051 6.830 -13.107 1.00 92.75 74 ARG A CA 1
ATOM 595 C C . ARG A 1 74 ? -6.820 7.697 -12.837 1.00 92.75 74 ARG A C 1
ATOM 597 O O . ARG A 1 74 ? -6.546 8.616 -13.605 1.00 92.75 74 ARG A O 1
ATOM 604 N N . ARG A 1 75 ? -6.047 7.378 -11.795 1.00 91.94 75 ARG A N 1
ATOM 605 C CA . ARG A 1 75 ? -4.862 8.157 -11.392 1.00 91.94 75 ARG A CA 1
ATOM 606 C C . ARG A 1 75 ? -3.777 8.147 -12.471 1.00 91.94 75 ARG A C 1
ATOM 608 O O . ARG A 1 75 ? -3.119 9.160 -12.676 1.00 91.94 75 ARG A O 1
ATOM 615 N N . PHE A 1 76 ? -3.596 7.035 -13.177 1.00 90.19 76 PHE A N 1
ATOM 616 C CA . PHE A 1 76 ? -2.654 6.935 -14.287 1.00 90.19 76 PHE A CA 1
ATOM 617 C C . PHE A 1 76 ? -3.068 7.879 -15.418 1.00 90.19 76 PHE A C 1
ATOM 619 O O . PHE A 1 76 ? -2.276 8.724 -15.819 1.00 90.19 76 PHE A O 1
ATOM 626 N N . SER A 1 77 ? -4.335 7.834 -15.844 1.00 87.62 77 SER A N 1
ATOM 627 C CA . SER A 1 77 ? -4.844 8.703 -16.912 1.00 87.62 77 SER A CA 1
ATOM 628 C C . SER A 1 77 ? -4.738 10.201 -16.593 1.00 87.62 77 SER A C 1
ATOM 630 O O . SER A 1 77 ? -4.441 10.990 -17.486 1.00 87.62 77 SER A O 1
ATOM 632 N N . GLU A 1 78 ? -4.908 10.593 -15.325 1.00 87.62 78 GLU A N 1
ATOM 633 C CA . GLU A 1 78 ? -4.780 11.987 -14.874 1.00 87.62 78 GLU A CA 1
ATOM 634 C C . GLU A 1 78 ? -3.332 12.503 -14.895 1.00 87.62 78 GLU A C 1
ATOM 636 O O . GLU A 1 78 ? -3.118 13.701 -15.068 1.00 87.62 78 GLU A O 1
ATOM 641 N N . ASN A 1 79 ? -2.342 11.620 -14.720 1.00 83.31 79 ASN A N 1
ATOM 642 C CA . ASN A 1 79 ? -0.926 12.000 -14.646 1.00 83.31 79 ASN A CA 1
ATOM 643 C C . ASN A 1 79 ? -0.164 11.774 -15.965 1.00 83.31 79 ASN A C 1
ATOM 645 O O . ASN A 1 79 ? 0.904 12.353 -16.166 1.00 83.31 79 ASN A O 1
ATOM 649 N N . THR A 1 80 ? -0.704 10.959 -16.877 1.00 82.12 80 THR A N 1
ATOM 650 C CA . THR A 1 80 ? -0.067 10.658 -18.168 1.00 82.12 80 THR A CA 1
ATOM 651 C C . THR A 1 80 ? -0.121 11.816 -19.157 1.00 82.12 80 THR A C 1
ATOM 653 O O . THR A 1 80 ? -1.046 12.627 -19.170 1.00 82.12 80 THR A O 1
ATOM 656 N N . ASN A 1 81 ? 0.861 11.862 -20.058 1.00 76.25 81 ASN A N 1
ATOM 657 C CA . ASN A 1 81 ? 0.855 12.818 -21.155 1.00 76.25 81 ASN A CA 1
ATOM 658 C C . ASN A 1 81 ? -0.127 12.378 -22.259 1.00 76.25 81 ASN A C 1
ATOM 660 O O . ASN A 1 81 ? 0.089 11.354 -22.901 1.00 76.25 81 ASN A O 1
ATOM 664 N N . ILE A 1 82 ? -1.147 13.199 -22.538 1.00 71.81 82 ILE A N 1
ATOM 665 C CA . ILE A 1 82 ? -2.180 12.971 -23.574 1.00 71.81 82 ILE A CA 1
ATOM 666 C C . ILE A 1 82 ? -1.583 12.734 -24.977 1.00 71.81 82 ILE A C 1
ATOM 668 O O . ILE A 1 82 ? -2.218 12.121 -25.829 1.00 71.81 82 ILE A O 1
ATOM 672 N N . SER A 1 83 ? -0.359 13.205 -25.236 1.00 70.44 83 SER A N 1
ATOM 673 C CA . SER A 1 83 ? 0.300 13.073 -26.540 1.00 70.44 83 SER A CA 1
ATOM 674 C C . SER A 1 83 ? 0.982 11.716 -26.775 1.00 70.44 83 SER A C 1
ATOM 676 O O . SER A 1 83 ? 1.563 11.526 -27.846 1.00 70.44 83 SER A O 1
ATOM 678 N N . LYS A 1 84 ? 0.976 10.800 -25.797 1.00 73.25 84 LYS A N 1
ATOM 679 C CA . LYS A 1 84 ? 1.628 9.487 -25.896 1.00 73.25 84 LYS A CA 1
ATOM 680 C C . LYS A 1 84 ? 0.619 8.358 -25.717 1.00 73.25 84 LYS A C 1
ATOM 682 O O . LYS A 1 84 ? -0.290 8.445 -24.900 1.00 73.25 84 LYS A O 1
ATOM 687 N N . ASN A 1 85 ? 0.833 7.272 -26.454 1.00 80.69 85 ASN A N 1
ATOM 688 C CA . ASN A 1 85 ? 0.093 6.032 -26.257 1.00 80.69 85 ASN A CA 1
ATOM 689 C C . ASN A 1 85 ? 0.794 5.202 -25.179 1.00 80.69 85 ASN A C 1
ATOM 691 O O . ASN A 1 85 ? 1.995 4.947 -25.279 1.00 80.69 85 ASN A O 1
ATOM 695 N N . TYR A 1 86 ? 0.030 4.788 -24.172 1.00 83.56 86 TYR A N 1
ATOM 696 C CA . TYR A 1 86 ? 0.492 3.936 -23.083 1.00 83.56 86 TYR A CA 1
ATOM 697 C C . TYR A 1 86 ? -0.275 2.614 -23.121 1.00 83.56 86 TYR A C 1
ATOM 699 O O . TYR A 1 86 ? -1.506 2.620 -23.156 1.00 83.56 86 TYR A O 1
ATOM 707 N N . ASP A 1 87 ? 0.446 1.496 -23.093 1.00 86.19 87 ASP A N 1
ATOM 708 C CA . ASP A 1 87 ? -0.124 0.164 -22.885 1.00 86.19 87 ASP A CA 1
ATOM 709 C C . ASP A 1 87 ? 0.106 -0.267 -21.431 1.00 86.19 87 ASP A C 1
ATOM 711 O O . ASP A 1 87 ? 1.245 -0.289 -20.955 1.00 86.19 87 ASP A O 1
ATOM 715 N N . VAL A 1 88 ? -0.980 -0.570 -20.717 1.00 86.38 88 VAL A N 1
ATOM 716 C CA . VAL A 1 88 ? -0.980 -0.892 -19.284 1.00 86.38 88 VAL A CA 1
ATOM 717 C C . VAL A 1 88 ? -1.379 -2.349 -19.104 1.00 86.38 88 VAL A C 1
ATOM 719 O O . VAL A 1 88 ? -2.523 -2.727 -19.350 1.00 86.38 88 VAL A O 1
ATOM 722 N N . ASN A 1 89 ? -0.451 -3.149 -18.587 1.00 88.12 89 ASN A N 1
ATOM 723 C CA . ASN A 1 89 ? -0.641 -4.570 -18.344 1.00 88.12 89 ASN A CA 1
ATOM 724 C C . ASN A 1 89 ? -0.486 -4.885 -16.850 1.00 88.12 89 ASN A C 1
ATOM 726 O O . ASN A 1 89 ? 0.521 -4.553 -16.224 1.00 88.12 89 ASN A O 1
ATOM 730 N N . PHE A 1 90 ? -1.492 -5.549 -16.278 1.00 89.12 90 PHE A N 1
ATOM 731 C CA . PHE A 1 90 ? -1.466 -6.041 -14.899 1.00 89.12 90 PHE A CA 1
ATOM 732 C C . PHE A 1 90 ? -1.063 -7.517 -14.902 1.00 89.12 90 PHE A C 1
ATOM 734 O O . PHE A 1 90 ? -1.823 -8.355 -15.391 1.00 89.12 90 PHE A O 1
ATOM 741 N N . TYR A 1 91 ? 0.110 -7.843 -14.360 1.00 84.69 91 TYR A N 1
ATOM 742 C CA . TYR A 1 91 ? 0.620 -9.218 -14.367 1.00 84.69 91 TYR A CA 1
ATOM 743 C C . TYR A 1 91 ? 0.080 -10.052 -13.216 1.00 84.69 91 TYR A C 1
ATOM 745 O O . TYR A 1 91 ? -0.374 -11.178 -13.410 1.00 84.69 91 TYR A O 1
ATOM 753 N N . ASP A 1 92 ? 0.116 -9.487 -12.017 1.00 84.44 92 ASP A N 1
ATOM 754 C CA . ASP A 1 92 ? -0.279 -10.184 -10.807 1.00 84.44 92 ASP A CA 1
ATOM 755 C C . ASP A 1 92 ? -0.920 -9.185 -9.847 1.00 84.44 92 ASP A C 1
ATOM 757 O O . ASP A 1 92 ? -0.379 -8.109 -9.596 1.00 84.44 92 ASP A O 1
ATOM 761 N N . ILE A 1 93 ? -2.107 -9.525 -9.351 1.00 87.81 93 ILE A N 1
ATOM 762 C CA . ILE A 1 93 ? -2.804 -8.754 -8.322 1.00 87.81 93 ILE A CA 1
ATOM 763 C C . ILE A 1 93 ? -3.341 -9.769 -7.329 1.00 87.81 93 ILE A C 1
ATOM 765 O O . ILE A 1 93 ? -4.318 -10.471 -7.618 1.00 87.81 93 ILE A O 1
ATOM 769 N N . TYR A 1 94 ? -2.689 -9.825 -6.176 1.00 86.81 94 TYR A N 1
ATOM 770 C CA . TYR A 1 94 ? -3.019 -10.723 -5.087 1.00 86.81 94 TYR A CA 1
ATOM 771 C C . TYR A 1 94 ? -3.602 -9.923 -3.927 1.00 86.81 94 TYR A C 1
ATOM 773 O O . TYR A 1 94 ? -3.084 -8.871 -3.559 1.00 86.81 94 TYR A O 1
ATOM 781 N N . GLU A 1 95 ? -4.716 -10.401 -3.376 1.00 83.94 95 GLU A N 1
ATOM 782 C CA . GLU A 1 95 ? -5.449 -9.660 -2.346 1.00 83.94 95 GLU A CA 1
ATOM 783 C C . GLU A 1 95 ? -4.884 -9.894 -0.939 1.00 83.94 95 GLU A C 1
ATOM 785 O O . GLU A 1 95 ? -4.888 -8.962 -0.135 1.00 83.94 95 GLU A O 1
ATOM 790 N N . VAL A 1 96 ? -4.401 -11.112 -0.648 1.00 82.69 96 VAL A N 1
ATOM 791 C CA . VAL A 1 96 ? -3.850 -11.521 0.660 1.00 82.69 96 VAL A CA 1
ATOM 792 C C . VAL A 1 96 ? -2.736 -12.563 0.468 1.00 82.69 96 VAL A C 1
ATOM 794 O O . VAL A 1 96 ? -3.074 -13.718 0.219 1.00 82.69 96 VAL A O 1
ATOM 797 N N . PRO A 1 97 ? -1.439 -12.233 0.617 1.00 80.62 97 PRO A N 1
ATOM 798 C CA . PRO A 1 97 ? -0.901 -10.918 0.955 1.00 80.62 97 PRO A CA 1
ATOM 799 C C . PRO A 1 97 ? -1.069 -9.906 -0.193 1.00 80.62 97 PRO A C 1
ATOM 801 O O . PRO A 1 97 ? -1.061 -10.298 -1.360 1.00 80.62 97 PRO A O 1
ATOM 804 N N . PRO A 1 98 ? -1.217 -8.608 0.115 1.00 86.06 98 PRO A N 1
ATOM 805 C CA . PRO A 1 98 ? -1.447 -7.579 -0.892 1.00 86.06 98 PRO A CA 1
ATOM 806 C C . PRO A 1 98 ? -0.188 -7.339 -1.744 1.00 86.06 98 PRO A C 1
ATOM 808 O O . PRO A 1 98 ? 0.749 -6.660 -1.319 1.00 86.06 98 PRO A O 1
ATOM 811 N N . LYS A 1 99 ? -0.186 -7.889 -2.962 1.00 88.81 99 LYS A N 1
ATOM 812 C CA . LYS A 1 99 ? 0.876 -7.743 -3.971 1.00 88.81 99 LYS A CA 1
ATOM 813 C C . LYS A 1 99 ? 0.268 -7.263 -5.282 1.00 88.81 99 LYS A C 1
ATOM 815 O O . LYS A 1 99 ? -0.774 -7.759 -5.707 1.00 88.81 99 LYS A O 1
ATOM 820 N N . VAL A 1 100 ? 0.957 -6.347 -5.946 1.00 90.12 100 VAL A N 1
ATOM 821 C CA . VAL A 1 100 ? 0.606 -5.858 -7.275 1.00 90.12 100 VAL A CA 1
ATOM 822 C C . VAL A 1 100 ? 1.859 -5.804 -8.143 1.00 90.12 100 VAL A C 1
ATOM 824 O O . VAL A 1 100 ? 2.898 -5.332 -7.694 1.00 90.12 100 VAL A O 1
ATOM 827 N N . SER A 1 101 ? 1.731 -6.242 -9.392 1.00 89.25 101 SER A N 1
ATOM 828 C CA . SER A 1 101 ? 2.724 -6.069 -10.449 1.00 89.25 101 SER A CA 1
ATOM 829 C C . SER A 1 101 ? 2.082 -5.369 -11.647 1.00 89.25 101 SER A C 1
ATOM 831 O O . SER A 1 101 ? 1.091 -5.863 -12.205 1.00 89.25 101 SER A O 1
ATOM 833 N N . VAL A 1 102 ? 2.616 -4.203 -12.020 1.00 88.38 102 VAL A N 1
ATOM 834 C CA . VAL A 1 102 ? 2.133 -3.398 -13.152 1.00 88.38 102 VAL A CA 1
ATOM 835 C C . VAL A 1 102 ? 3.272 -3.113 -14.113 1.00 88.38 102 VAL A C 1
ATOM 837 O O . VAL A 1 102 ? 4.332 -2.628 -13.714 1.00 88.38 102 VAL A O 1
ATOM 840 N N . ARG A 1 103 ? 3.007 -3.328 -15.400 1.00 86.75 103 ARG A N 1
ATOM 841 C CA . ARG A 1 103 ? 3.876 -2.901 -16.489 1.00 86.75 103 ARG A CA 1
ATOM 842 C C . ARG A 1 103 ? 3.182 -1.871 -17.351 1.00 86.75 103 ARG A C 1
ATOM 844 O O . ARG A 1 103 ? 2.053 -2.067 -17.797 1.00 86.75 103 ARG A O 1
ATOM 851 N N . VAL A 1 104 ? 3.915 -0.808 -17.640 1.00 83.31 104 VAL A N 1
ATOM 852 C CA . VAL A 1 104 ? 3.529 0.227 -18.586 1.00 83.31 104 VAL A CA 1
ATOM 853 C C . VAL A 1 104 ? 4.553 0.263 -19.703 1.00 83.31 104 VAL A C 1
ATOM 855 O O . VAL A 1 104 ? 5.756 0.347 -19.460 1.00 83.31 104 VAL A O 1
ATOM 858 N N . THR A 1 105 ? 4.056 0.186 -20.929 1.00 80.81 105 THR A N 1
ATOM 859 C CA . THR A 1 105 ? 4.859 0.263 -22.146 1.00 80.81 105 THR A CA 1
ATOM 860 C C . THR A 1 105 ? 4.489 1.548 -22.891 1.00 80.81 105 THR A C 1
ATOM 862 O O . THR A 1 105 ? 3.302 1.830 -23.072 1.00 80.81 105 THR A O 1
ATOM 865 N N . SER A 1 106 ? 5.474 2.371 -23.253 1.00 78.44 106 SER A N 1
ATOM 866 C CA . SER A 1 106 ? 5.278 3.657 -23.935 1.00 78.44 106 SER A CA 1
ATOM 867 C C . SER A 1 106 ? 6.288 3.842 -25.067 1.00 78.44 106 SER A C 1
ATOM 869 O O . SER A 1 106 ? 7.418 3.377 -24.992 1.00 78.44 106 SER A O 1
ATOM 871 N N . ALA A 1 107 ? 5.909 4.544 -26.135 1.00 73.62 107 ALA A N 1
ATOM 872 C CA . ALA A 1 107 ? 6.847 4.867 -27.211 1.00 73.62 107 ALA A CA 1
ATOM 873 C C . ALA A 1 107 ? 7.716 6.090 -26.853 1.00 73.62 107 ALA A C 1
ATOM 875 O O . ALA A 1 107 ? 7.240 7.075 -26.269 1.00 73.62 107 ALA A O 1
ATOM 876 N N . SER A 1 108 ? 8.997 6.054 -27.233 1.00 66.00 108 SER A N 1
ATOM 877 C CA .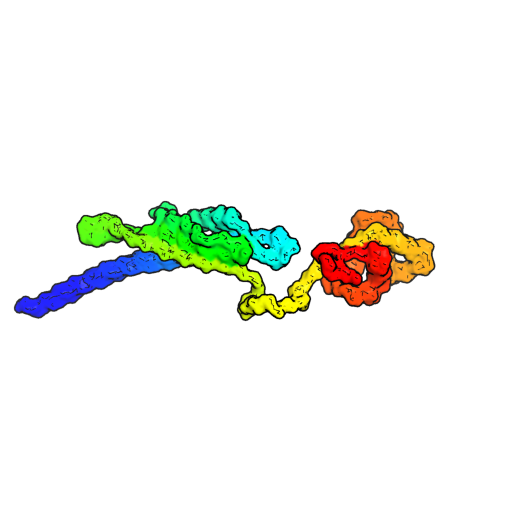 SER A 1 108 ? 9.901 7.200 -27.127 1.00 66.00 108 SER A CA 1
ATOM 878 C C . SER A 1 108 ? 9.444 8.311 -28.060 1.00 66.00 108 SER A C 1
ATOM 880 O O . SER A 1 108 ? 8.729 8.073 -29.033 1.00 66.00 108 SER A O 1
ATOM 882 N N . ASN A 1 109 ? 9.927 9.532 -27.827 1.00 66.19 109 ASN A N 1
ATOM 883 C CA . ASN A 1 109 ? 9.790 10.576 -28.839 1.00 66.19 109 ASN A CA 1
ATOM 884 C C . ASN A 1 109 ? 10.432 10.084 -30.149 1.00 66.19 109 ASN A C 1
ATOM 886 O O . ASN A 1 109 ? 11.504 9.471 -30.113 1.00 66.19 109 ASN A O 1
ATOM 890 N N . SER A 1 110 ? 9.767 10.331 -31.278 1.00 59.94 110 SER A N 1
ATOM 891 C CA . SER A 1 110 ? 10.254 9.994 -32.615 1.00 59.94 110 SER A CA 1
ATOM 892 C C . SER A 1 110 ? 11.555 10.743 -32.898 1.00 59.94 110 SER A C 1
ATOM 894 O O . SER A 1 110 ? 11.619 11.968 -32.746 1.00 59.94 110 SER A O 1
ATOM 896 N N . PHE A 1 111 ? 12.586 10.029 -33.335 1.00 61.09 111 PHE A N 1
ATOM 897 C CA . PHE A 1 111 ? 13.830 10.634 -33.802 1.00 61.09 111 PHE A CA 1
ATOM 898 C C . PHE A 1 111 ? 14.090 10.221 -35.250 1.00 61.09 111 PHE A C 1
ATOM 900 O O . PHE A 1 111 ? 13.791 9.103 -35.659 1.00 61.09 111 PHE A O 1
ATOM 907 N N . ASN A 1 112 ? 14.621 11.152 -36.042 1.00 57.78 112 ASN A N 1
ATOM 908 C CA . ASN A 1 112 ? 14.950 10.915 -37.444 1.00 57.78 112 ASN A CA 1
ATOM 909 C C . ASN A 1 112 ? 16.413 10.468 -37.543 1.00 57.78 112 ASN A C 1
ATOM 911 O O . ASN A 1 112 ? 17.313 11.247 -37.214 1.00 57.78 112 ASN A O 1
ATOM 915 N N . VAL A 1 113 ? 16.658 9.237 -38.005 1.00 54.84 113 VAL A N 1
ATOM 916 C CA . VAL A 1 113 ? 18.009 8.741 -38.318 1.00 54.84 113 VAL A CA 1
ATOM 917 C C . VAL A 1 113 ? 18.127 8.556 -39.828 1.00 54.84 113 VAL A C 1
ATOM 919 O O . VAL A 1 113 ? 17.608 7.607 -40.409 1.00 54.84 113 VAL A O 1
ATOM 922 N N . GLY A 1 114 ? 18.844 9.463 -40.492 1.00 65.31 114 GLY A N 1
ATOM 923 C CA . GLY A 1 114 ? 19.070 9.370 -41.936 1.00 65.31 114 GLY A CA 1
ATOM 924 C C . GLY A 1 114 ? 17.793 9.592 -42.757 1.00 65.31 114 GLY A C 1
ATOM 925 O O . GLY A 1 114 ? 17.155 10.630 -42.618 1.00 65.31 114 GLY A O 1
ATOM 926 N N . GLN A 1 115 ? 17.465 8.654 -43.656 1.00 52.78 115 GLN A N 1
ATOM 927 C CA . GLN A 1 115 ? 16.266 8.706 -44.514 1.00 52.78 115 GLN A CA 1
ATOM 928 C C . GLN A 1 115 ? 15.063 7.936 -43.943 1.00 52.78 115 GLN A C 1
ATOM 930 O O . GLN A 1 115 ? 14.006 7.939 -44.569 1.00 52.78 115 GLN A O 1
ATOM 935 N N . GLU A 1 116 ? 15.195 7.290 -42.781 1.00 51.47 116 GLU A N 1
ATOM 936 C CA . GLU A 1 116 ? 14.055 6.655 -42.117 1.00 51.47 116 GLU A CA 1
ATOM 937 C C . GLU A 1 116 ? 13.416 7.644 -41.137 1.00 51.47 116 GLU A C 1
ATOM 939 O O . GLU A 1 116 ? 14.033 8.099 -40.169 1.00 51.47 116 GLU A O 1
ATOM 944 N N . SER A 1 117 ? 12.184 8.036 -41.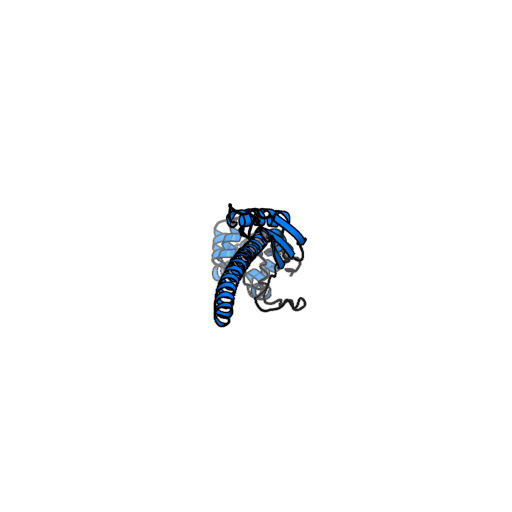460 1.00 53.72 117 SER A N 1
ATOM 945 C CA . SER A 1 117 ? 11.325 8.867 -40.618 1.00 53.72 117 SER A CA 1
ATOM 946 C C . SER A 1 117 ? 10.604 7.994 -39.585 1.00 53.72 117 SER A C 1
ATOM 948 O O . SER A 1 117 ? 10.199 6.882 -39.910 1.00 53.72 117 SER A O 1
ATOM 950 N N . ASP A 1 118 ? 10.422 8.510 -38.367 1.00 57.62 118 ASP A N 1
ATOM 951 C CA . ASP A 1 118 ? 9.656 7.883 -37.271 1.00 57.62 118 ASP A CA 1
ATOM 952 C C . ASP A 1 118 ? 10.212 6.576 -36.676 1.00 57.62 118 ASP A C 1
ATOM 954 O O . ASP A 1 118 ? 9.468 5.658 -36.329 1.00 57.62 118 ASP A O 1
ATOM 958 N N . THR A 1 119 ? 11.523 6.497 -36.433 1.00 59.16 119 THR A N 1
ATOM 959 C CA . THR A 1 119 ? 12.038 5.466 -35.517 1.00 59.16 119 THR A CA 1
ATOM 960 C C . THR A 1 119 ? 11.777 5.881 -34.064 1.00 59.16 119 THR A C 1
ATOM 962 O O . THR A 1 119 ? 12.300 6.896 -33.599 1.00 59.16 119 THR A O 1
ATOM 965 N N . SER A 1 120 ? 10.955 5.109 -33.346 1.00 63.72 120 SER A N 1
ATOM 966 C CA . SER A 1 120 ? 10.702 5.245 -31.904 1.00 63.72 120 SER A CA 1
ATOM 967 C C . SER A 1 120 ? 11.182 3.998 -31.163 1.00 63.72 120 SER A C 1
ATOM 969 O O . SER A 1 120 ? 11.002 2.881 -31.648 1.00 63.72 120 SER A O 1
ATOM 971 N N . LEU A 1 121 ? 11.763 4.174 -29.979 1.00 68.81 121 LEU A N 1
ATOM 972 C CA . LEU A 1 121 ? 12.115 3.077 -29.079 1.00 68.81 121 LEU A CA 1
ATOM 973 C C . LEU A 1 121 ? 10.917 2.720 -28.204 1.00 68.81 121 LEU A C 1
ATOM 975 O O . LEU A 1 121 ? 10.161 3.602 -27.807 1.00 68.81 121 LEU A O 1
ATOM 979 N N . ASP A 1 122 ? 10.776 1.441 -27.878 1.00 74.31 122 ASP A N 1
ATOM 980 C CA . ASP A 1 122 ? 9.796 0.986 -26.899 1.00 74.31 122 ASP A CA 1
ATOM 981 C C . ASP A 1 122 ? 10.372 1.128 -25.481 1.00 74.31 122 ASP A C 1
ATOM 983 O O . ASP A 1 122 ? 11.438 0.583 -25.177 1.00 74.31 122 ASP A O 1
ATOM 987 N N . LEU A 1 123 ? 9.708 1.904 -24.626 1.00 79.00 123 LEU A N 1
ATOM 988 C CA . LEU A 1 123 ? 10.060 2.096 -23.222 1.00 79.00 123 LEU A CA 1
ATOM 989 C C . LEU A 1 123 ? 9.181 1.177 -22.385 1.00 79.00 123 LEU A C 1
ATOM 991 O O . LEU A 1 123 ? 7.964 1.330 -22.354 1.00 79.00 123 LEU A O 1
ATOM 995 N N . VAL A 1 124 ? 9.804 0.260 -21.651 1.00 83.75 124 VAL A N 1
ATOM 996 C CA . VAL A 1 124 ? 9.103 -0.649 -20.743 1.00 83.75 124 VAL A CA 1
ATOM 997 C C . VAL A 1 124 ? 9.478 -0.312 -19.308 1.00 83.75 124 VAL A C 1
ATOM 999 O O . VAL A 1 124 ? 10.642 -0.428 -18.927 1.00 83.75 124 VAL A O 1
ATOM 1002 N N . ASN A 1 125 ? 8.480 0.072 -18.516 1.00 85.25 125 ASN A N 1
ATOM 1003 C CA . ASN A 1 125 ? 8.610 0.297 -17.083 1.00 85.25 125 ASN A CA 1
ATOM 1004 C C . ASN A 1 125 ? 7.745 -0.713 -16.330 1.00 85.25 125 ASN A C 1
ATOM 1006 O O . ASN A 1 125 ? 6.552 -0.848 -16.601 1.00 85.25 125 ASN A O 1
ATOM 1010 N N . GLU A 1 126 ? 8.343 -1.401 -15.365 1.00 88.31 126 GLU A N 1
ATOM 1011 C CA . GLU A 1 126 ? 7.681 -2.412 -14.543 1.00 88.31 126 GLU A CA 1
ATOM 1012 C C . GLU A 1 126 ? 7.901 -2.101 -13.065 1.00 88.31 126 GLU A C 1
ATOM 1014 O O . GLU A 1 126 ? 9.001 -1.714 -12.660 1.00 88.31 126 GLU A O 1
ATOM 1019 N N . ILE A 1 127 ? 6.836 -2.230 -12.272 1.00 89.19 127 ILE A N 1
ATOM 1020 C CA . ILE A 1 127 ? 6.869 -2.027 -10.826 1.00 89.19 127 ILE A CA 1
ATOM 1021 C C . ILE A 1 127 ? 6.131 -3.164 -10.134 1.00 89.19 127 ILE A C 1
ATOM 1023 O O . ILE A 1 127 ? 4.944 -3.393 -10.375 1.00 89.19 127 ILE A O 1
ATOM 1027 N N . ASP A 1 128 ? 6.839 -3.788 -9.197 1.00 89.44 128 ASP A N 1
ATOM 1028 C CA . ASP A 1 128 ? 6.278 -4.670 -8.187 1.00 89.44 128 ASP A CA 1
ATOM 1029 C C . ASP A 1 128 ? 6.141 -3.911 -6.870 1.00 89.44 128 ASP A C 1
ATOM 1031 O O . ASP A 1 128 ? 7.082 -3.274 -6.387 1.00 89.44 128 ASP A O 1
ATOM 1035 N N . ALA A 1 129 ? 4.957 -3.990 -6.276 1.00 86.44 129 ALA A N 1
ATOM 1036 C CA . ALA A 1 129 ? 4.649 -3.344 -5.016 1.00 86.44 129 ALA A CA 1
ATOM 1037 C C . ALA A 1 129 ? 3.946 -4.319 -4.069 1.00 86.44 129 ALA A C 1
ATOM 1039 O O . ALA A 1 129 ? 3.032 -5.057 -4.447 1.00 86.44 129 ALA A O 1
ATOM 1040 N N . ILE A 1 130 ? 4.381 -4.299 -2.813 1.00 86.44 130 ILE A N 1
ATOM 1041 C CA . ILE A 1 130 ? 3.793 -5.053 -1.709 1.00 86.44 130 ILE A CA 1
ATOM 1042 C C . ILE A 1 130 ? 3.345 -4.036 -0.671 1.00 86.44 130 ILE A C 1
ATOM 1044 O O . ILE A 1 130 ? 4.068 -3.083 -0.372 1.00 86.44 130 ILE A O 1
ATOM 1048 N N . LEU A 1 131 ? 2.136 -4.220 -0.148 1.00 83.69 131 LEU A N 1
ATOM 1049 C CA . LEU A 1 131 ? 1.617 -3.348 0.893 1.00 83.69 131 LEU A CA 1
ATOM 1050 C C . LEU A 1 131 ? 1.905 -3.959 2.265 1.00 83.69 131 LEU A C 1
ATOM 1052 O O . LEU A 1 131 ? 1.298 -4.948 2.667 1.00 83.69 131 LEU A O 1
ATOM 1056 N N . GLU A 1 132 ? 2.838 -3.347 2.982 1.00 77.38 132 GLU A N 1
ATOM 1057 C CA . GLU A 1 132 ? 3.203 -3.739 4.340 1.00 77.38 132 GLU A CA 1
ATOM 1058 C C . GLU A 1 132 ? 2.508 -2.842 5.368 1.00 77.38 132 GLU A C 1
ATOM 1060 O O . GLU A 1 132 ? 2.306 -1.646 5.146 1.00 77.38 132 GLU A O 1
ATOM 1065 N N . TYR A 1 133 ? 2.164 -3.420 6.519 1.00 70.94 133 TYR A N 1
ATOM 1066 C CA . TYR A 1 133 ? 1.669 -2.683 7.677 1.00 70.94 133 TYR A CA 1
ATOM 1067 C C . TYR A 1 133 ? 2.527 -2.968 8.895 1.00 70.94 133 TYR A C 1
ATOM 1069 O O . TYR A 1 133 ? 2.862 -4.111 9.187 1.00 70.94 133 TYR A O 1
ATOM 1077 N N . GLY A 1 134 ? 2.904 -1.905 9.599 1.00 63.25 134 GLY A N 1
ATOM 1078 C CA . GLY A 1 134 ? 3.822 -1.988 10.725 1.00 63.25 134 GLY A CA 1
ATOM 1079 C C . GLY A 1 134 ? 4.583 -0.685 10.935 1.00 63.25 134 GLY A C 1
ATOM 1080 O O . GLY A 1 134 ? 4.397 0.295 10.212 1.00 63.25 134 GLY A O 1
ATOM 1081 N N . VAL A 1 135 ? 5.431 -0.658 11.961 1.00 51.28 135 VAL A N 1
ATOM 1082 C CA . VAL A 1 135 ? 6.321 0.478 12.217 1.00 51.28 135 VAL A CA 1
ATOM 1083 C C . VAL A 1 135 ? 7.452 0.454 11.173 1.00 51.28 135 VAL A C 1
ATOM 1085 O O . VAL A 1 135 ? 8.033 -0.609 10.944 1.00 51.28 135 VAL A O 1
ATOM 1088 N N . PRO A 1 136 ? 7.804 1.588 10.538 1.00 45.44 136 PRO A N 1
ATOM 1089 C CA . PRO A 1 136 ? 8.910 1.630 9.584 1.00 45.44 136 PRO A CA 1
ATOM 1090 C C . PRO A 1 136 ? 10.215 1.160 10.244 1.00 45.44 136 PRO A C 1
ATOM 1092 O O . PRO A 1 136 ? 10.619 1.709 11.268 1.00 45.44 136 PRO A O 1
ATOM 1095 N N . GLY A 1 137 ? 10.878 0.157 9.663 1.00 53.78 137 GLY A N 1
ATOM 1096 C CA . GLY A 1 137 ? 12.171 -0.349 10.143 1.00 53.78 137 GLY A CA 1
ATOM 1097 C C . GLY A 1 137 ? 12.111 -1.543 11.103 1.00 53.78 137 GLY A C 1
ATOM 1098 O O . GLY A 1 137 ? 13.162 -2.055 11.478 1.00 53.78 137 GLY A O 1
ATOM 1099 N N . THR A 1 138 ? 10.923 -2.035 11.460 1.00 51.72 138 THR A N 1
ATOM 1100 C CA . THR A 1 138 ? 10.771 -3.375 12.043 1.00 51.72 138 THR A CA 1
ATOM 1101 C C . THR A 1 138 ? 10.339 -4.321 10.934 1.00 51.72 138 THR A C 1
ATOM 1103 O O . THR A 1 138 ? 9.157 -4.384 10.603 1.00 51.72 138 THR A O 1
ATOM 1106 N N . SER A 1 139 ? 11.299 -5.025 10.326 1.00 45.69 139 SER A N 1
ATOM 1107 C CA . SER A 1 139 ? 11.013 -6.196 9.494 1.00 45.69 139 SER A CA 1
ATOM 1108 C C . SER A 1 139 ? 10.073 -7.103 10.283 1.00 45.69 139 SER A C 1
ATOM 1110 O O . SER A 1 139 ? 10.338 -7.369 11.456 1.00 45.69 139 SER A O 1
ATOM 1112 N N . GLY A 1 140 ? 8.962 -7.507 9.670 1.00 46.62 140 GLY A N 1
ATOM 1113 C CA . GLY A 1 140 ? 7.925 -8.312 10.303 1.00 46.62 140 GLY A CA 1
ATOM 1114 C C . GLY A 1 140 ? 8.446 -9.670 10.761 1.00 46.62 140 GLY A C 1
ATOM 1115 O O . GLY A 1 140 ? 8.243 -10.674 10.085 1.00 46.62 140 GLY A O 1
ATOM 1116 N N . ASP A 1 141 ? 9.056 -9.718 11.944 1.00 41.94 141 ASP A N 1
ATOM 1117 C CA . ASP A 1 141 ? 9.162 -10.935 12.732 1.00 41.94 141 ASP A CA 1
ATOM 1118 C C . ASP A 1 141 ? 7.741 -11.301 13.150 1.00 41.94 141 ASP A C 1
ATOM 1120 O O . ASP A 1 141 ? 7.211 -10.870 14.174 1.00 41.94 141 ASP A O 1
ATOM 1124 N N . SER A 1 142 ? 7.118 -12.129 12.318 1.00 46.75 142 SER A N 1
ATOM 1125 C CA . SER A 1 142 ? 5.749 -12.640 12.436 1.00 46.75 142 SER A CA 1
ATOM 1126 C C . SER A 1 142 ? 5.535 -13.530 13.677 1.00 46.75 142 SER A C 1
ATOM 1128 O O . SER A 1 142 ? 4.576 -14.287 13.741 1.00 46.75 142 SER A O 1
ATOM 1130 N N . ASN A 1 143 ? 6.447 -13.485 14.651 1.00 45.75 143 ASN A N 1
ATOM 1131 C CA . ASN A 1 143 ? 6.478 -14.342 15.833 1.00 45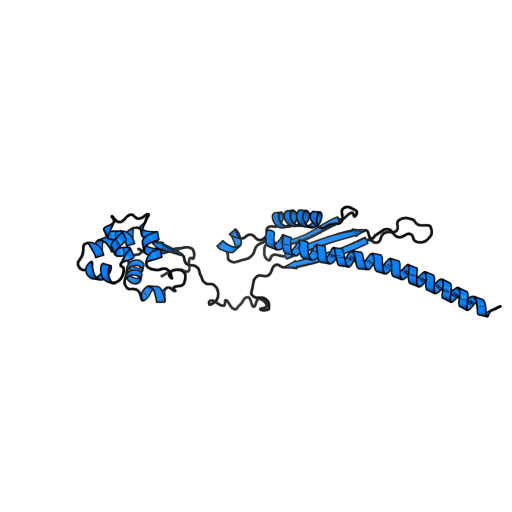.75 143 ASN A CA 1
ATOM 1132 C C . ASN A 1 143 ? 6.709 -13.594 17.149 1.00 45.75 143 ASN A C 1
ATOM 1134 O O . ASN A 1 143 ? 6.858 -14.226 18.195 1.00 45.75 143 ASN A O 1
ATOM 1138 N N . LYS A 1 144 ? 6.679 -12.259 17.142 1.00 42.38 144 LYS A N 1
ATOM 1139 C CA . LYS A 1 144 ? 6.453 -11.497 18.369 1.00 42.38 144 LYS A CA 1
ATOM 1140 C C . LYS A 1 144 ? 5.182 -10.695 18.207 1.00 42.38 144 LYS A C 1
ATOM 1142 O O . LYS A 1 144 ? 5.172 -9.576 17.711 1.00 42.38 144 LYS A O 1
ATOM 1147 N N . ILE A 1 145 ? 4.089 -11.316 18.634 1.00 44.91 145 ILE A N 1
ATOM 1148 C CA . ILE A 1 145 ? 2.923 -10.571 19.078 1.00 44.91 145 ILE A CA 1
ATOM 1149 C C . ILE A 1 145 ? 3.424 -9.726 20.253 1.00 44.91 145 ILE A C 1
ATOM 1151 O O . ILE A 1 145 ? 3.506 -10.205 21.382 1.00 44.91 145 ILE A O 1
ATOM 1155 N N . ASP A 1 146 ? 3.829 -8.490 19.977 1.00 46.53 146 ASP A N 1
ATOM 1156 C CA . ASP A 1 146 ? 3.965 -7.458 20.996 1.00 46.53 146 ASP A CA 1
ATOM 1157 C C . ASP A 1 146 ? 2.541 -7.139 21.472 1.00 46.53 146 ASP A C 1
ATOM 1159 O O . ASP A 1 146 ? 1.869 -6.223 20.990 1.00 46.53 146 ASP A O 1
ATOM 1163 N N . VAL A 1 147 ? 2.055 -7.970 22.400 1.00 48.84 147 VAL A N 1
ATOM 1164 C CA . VAL A 1 147 ? 0.732 -7.883 23.042 1.00 48.84 147 VAL A CA 1
ATOM 1165 C C . VAL A 1 147 ? 0.505 -6.503 23.685 1.00 48.84 147 VAL A C 1
ATOM 1167 O O . VAL A 1 147 ? -0.636 -6.099 23.877 1.00 48.84 147 VAL A O 1
ATOM 1170 N N . ASP A 1 148 ? 1.568 -5.733 23.922 1.00 48.91 148 ASP A N 1
ATOM 1171 C CA . ASP A 1 148 ? 1.530 -4.427 24.584 1.00 48.91 148 ASP A CA 1
ATOM 1172 C C . ASP A 1 148 ? 1.171 -3.230 23.686 1.00 48.91 148 ASP A C 1
ATOM 1174 O O . ASP A 1 148 ? 1.010 -2.122 24.201 1.00 48.91 148 ASP A O 1
ATOM 1178 N N . LYS A 1 149 ? 1.039 -3.391 22.357 1.00 45.00 149 LYS A N 1
ATOM 1179 C CA . LYS A 1 149 ? 0.848 -2.232 21.450 1.00 45.00 149 LYS A CA 1
ATOM 1180 C C . LYS A 1 149 ? -0.427 -2.229 20.608 1.00 45.00 149 LYS A C 1
ATOM 1182 O O . LYS A 1 149 ? -0.699 -1.246 19.919 1.00 45.00 149 LYS A O 1
ATOM 1187 N N . TYR A 1 150 ? -1.262 -3.254 20.721 1.00 46.62 150 TYR A N 1
ATOM 1188 C CA . TYR A 1 150 ? -2.670 -3.103 20.374 1.00 46.62 150 TYR A CA 1
ATOM 1189 C C . TYR A 1 150 ? -3.384 -2.585 21.616 1.00 46.62 150 TYR A C 1
ATOM 1191 O O . TYR A 1 150 ? -3.630 -3.347 22.548 1.00 46.62 150 TYR A O 1
ATOM 1199 N N . VAL A 1 151 ? -3.749 -1.298 21.638 1.00 44.25 151 VAL A N 1
ATOM 1200 C CA . VAL A 1 151 ? -4.807 -0.840 22.549 1.00 44.25 151 VAL A CA 1
ATOM 1201 C C . VAL A 1 151 ? -6.084 -1.526 22.071 1.00 44.25 151 VAL A C 1
ATOM 1203 O O . VAL A 1 151 ? -6.804 -1.009 21.213 1.00 44.25 151 VAL A O 1
ATOM 1206 N N . LYS A 1 152 ? -6.310 -2.752 22.557 1.00 48.09 152 LYS A N 1
ATOM 1207 C CA . LYS A 1 152 ? -7.545 -3.501 22.355 1.00 48.09 152 LYS A CA 1
ATOM 1208 C C . LYS A 1 152 ? -8.669 -2.614 22.866 1.00 48.09 152 LYS A C 1
ATOM 1210 O O . LYS A 1 152 ? -8.843 -2.436 24.066 1.00 48.09 152 LYS A O 1
ATOM 1215 N N . SER A 1 153 ? -9.392 -1.997 21.942 1.00 48.25 153 SER A N 1
ATOM 1216 C CA . SER A 1 153 ? -10.510 -1.128 22.280 1.00 48.25 153 SER A CA 1
ATOM 1217 C C . SER A 1 153 ? -11.716 -2.015 22.580 1.00 48.25 153 SER A C 1
ATOM 1219 O O . SER A 1 153 ? -12.568 -2.208 21.718 1.00 48.25 153 SER A O 1
ATOM 1221 N N . CYS A 1 154 ? -11.775 -2.609 23.776 1.00 50.97 154 CYS A N 1
ATOM 1222 C CA . CYS A 1 154 ? -13.020 -3.204 24.259 1.00 50.97 154 CYS A CA 1
ATOM 1223 C C . CYS A 1 154 ? -13.968 -2.022 24.564 1.00 50.97 154 CYS A C 1
ATOM 1225 O O . CYS A 1 154 ? -13.637 -1.165 25.385 1.00 50.97 154 CYS A O 1
ATOM 1227 N N . TYR A 1 155 ? -15.121 -1.921 23.895 1.00 55.84 155 TYR A N 1
ATOM 1228 C CA . TYR A 1 155 ? -16.119 -0.920 24.283 1.00 55.84 155 TYR A CA 1
ATOM 1229 C C . TYR A 1 155 ? -17.029 -1.490 25.364 1.00 55.84 155 TYR A C 1
ATOM 1231 O O . TYR A 1 155 ? -17.357 -2.676 25.368 1.00 55.84 155 TYR A O 1
ATOM 1239 N N . ILE A 1 156 ? -17.427 -0.622 26.287 1.00 65.44 156 ILE A N 1
ATOM 1240 C CA . ILE A 1 156 ? -18.302 -0.969 27.400 1.00 65.44 156 ILE A CA 1
ATOM 1241 C C . ILE A 1 156 ? -19.749 -0.703 27.006 1.00 65.44 156 ILE A C 1
ATOM 1243 O O . ILE A 1 156 ? -20.131 0.414 26.640 1.00 65.44 156 ILE A O 1
ATOM 1247 N N . GLU A 1 157 ? -20.566 -1.741 27.109 1.00 68.25 157 GLU A N 1
ATOM 1248 C CA . GLU A 1 157 ? -22.011 -1.646 27.010 1.00 68.25 157 GLU A CA 1
ATOM 1249 C C . GLU A 1 157 ? -22.626 -1.736 28.405 1.00 68.25 157 GLU A C 1
ATOM 1251 O O . GLU A 1 157 ? -22.449 -2.720 29.123 1.00 68.25 157 GLU A O 1
ATOM 1256 N N . VAL A 1 158 ? -23.335 -0.674 28.793 1.00 73.31 158 VAL A N 1
ATOM 1257 C CA . VAL A 1 158 ? -24.071 -0.610 30.056 1.00 73.31 158 VAL A CA 1
ATOM 1258 C C . VAL A 1 158 ? -25.449 -1.216 29.829 1.00 73.31 158 VAL A C 1
ATOM 1260 O O . VAL A 1 158 ? -26.247 -0.679 29.059 1.00 73.31 158 VAL A O 1
ATOM 1263 N N . MET A 1 159 ? -25.723 -2.337 30.488 1.00 72.06 159 MET A N 1
ATOM 1264 C CA . MET A 1 159 ? -26.998 -3.034 30.387 1.00 72.06 159 MET A CA 1
ATOM 1265 C C . MET A 1 159 ? -28.063 -2.402 31.299 1.00 72.06 159 MET A C 1
ATOM 1267 O O . MET A 1 159 ? -27.724 -1.834 32.339 1.00 72.06 159 MET A O 1
ATOM 1271 N N . PRO A 1 160 ? -29.363 -2.565 30.978 1.00 75.00 160 PRO A N 1
ATOM 1272 C CA . PRO A 1 160 ? -30.471 -2.138 31.840 1.00 75.00 160 PRO A CA 1
ATOM 1273 C C . PRO A 1 160 ? -30.360 -2.624 33.293 1.00 75.00 160 PRO A C 1
ATOM 1275 O O . PRO A 1 160 ? -30.676 -1.880 34.216 1.00 75.00 160 PRO A O 1
ATOM 1278 N N . ALA A 1 161 ? -29.819 -3.829 33.499 1.00 76.50 161 ALA A N 1
ATOM 1279 C CA . ALA A 1 161 ? -29.593 -4.418 34.820 1.00 76.50 161 ALA A CA 1
ATOM 1280 C C . ALA A 1 161 ? -28.685 -3.562 35.726 1.00 76.50 161 ALA A C 1
ATOM 1282 O O . ALA A 1 161 ? -28.844 -3.558 36.945 1.00 76.50 161 ALA A O 1
ATOM 1283 N N . PHE A 1 162 ? -27.746 -2.798 35.152 1.00 82.50 162 PHE A N 1
ATOM 1284 C CA . PHE A 1 162 ? -26.941 -1.855 35.930 1.00 82.50 162 PHE A CA 1
ATOM 1285 C C . PHE A 1 162 ? -27.773 -0.666 36.428 1.00 82.50 162 PHE A C 1
ATOM 1287 O O . PHE A 1 162 ? -27.567 -0.200 37.546 1.00 82.50 162 PHE A O 1
ATOM 1294 N N . GLY A 1 163 ? -28.736 -0.199 35.628 1.00 79.75 163 GLY A N 1
ATOM 1295 C CA . GLY A 1 163 ? -29.672 0.851 36.032 1.00 79.75 163 GLY A CA 1
ATOM 1296 C C . GLY A 1 163 ? -30.544 0.427 37.215 1.00 79.75 163 GLY A C 1
ATOM 1297 O O . GLY A 1 163 ? -30.685 1.191 38.166 1.00 79.75 163 GLY A O 1
ATOM 1298 N N . GLU A 1 164 ? -31.050 -0.810 37.198 1.00 82.25 164 GLU A N 1
ATOM 1299 C CA . GLU A 1 164 ? -31.821 -1.388 38.312 1.00 82.25 164 GLU A CA 1
ATOM 1300 C C . GLU A 1 164 ? -30.988 -1.483 39.597 1.00 82.25 164 GLU A C 1
ATOM 1302 O O . GLU A 1 164 ? -31.457 -1.103 40.668 1.00 82.25 164 GLU A O 1
ATOM 1307 N N . TYR A 1 165 ? -29.721 -1.898 39.491 1.00 84.06 165 TYR A N 1
ATOM 1308 C CA . TYR A 1 165 ? -28.802 -1.925 40.631 1.00 84.06 165 TYR A CA 1
ATOM 1309 C C . TYR A 1 165 ? -28.545 -0.524 41.211 1.00 84.06 165 TYR A C 1
ATOM 1311 O O . TYR A 1 165 ? -28.562 -0.337 42.426 1.00 84.06 165 TYR A O 1
ATOM 1319 N N . LEU A 1 166 ? -28.353 0.492 40.364 1.00 85.56 166 LEU A N 1
ATOM 1320 C CA . LEU A 1 166 ? -28.212 1.873 40.839 1.00 85.56 166 LEU A CA 1
ATOM 1321 C C . LEU A 1 166 ? -29.471 2.377 41.555 1.00 85.56 166 LEU A C 1
ATOM 1323 O O . LEU A 1 166 ? -29.363 3.164 42.497 1.00 85.56 166 LEU A O 1
ATOM 1327 N N . GLN A 1 167 ? -30.647 1.927 41.120 1.00 85.94 167 GLN A N 1
ATOM 1328 C CA . GLN A 1 167 ? -31.907 2.262 41.767 1.00 85.94 167 GLN A CA 1
ATOM 1329 C C . GLN A 1 167 ? -32.058 1.554 43.123 1.00 85.94 167 GLN A C 1
ATOM 1331 O O . GLN A 1 167 ? -32.412 2.206 44.101 1.00 85.94 167 GLN A O 1
ATOM 1336 N N . GLU A 1 168 ? -31.654 0.284 43.227 1.00 86.31 168 GLU A N 1
ATOM 1337 C CA . GLU A 1 168 ? -31.570 -0.455 44.499 1.00 86.31 168 GLU A CA 1
ATOM 1338 C C . GLU A 1 168 ? -30.665 0.266 45.520 1.00 86.31 168 GLU A C 1
ATOM 1340 O O . GLU A 1 168 ? -31.030 0.433 46.684 1.00 86.31 168 GLU A O 1
ATOM 1345 N N . LEU A 1 169 ? -29.509 0.775 45.078 1.00 85.94 169 LEU A N 1
ATOM 1346 C CA . LEU A 1 169 ? -28.605 1.557 45.930 1.00 85.94 169 LEU A CA 1
ATOM 1347 C C . LEU A 1 169 ? -29.197 2.898 46.377 1.00 85.94 169 LEU A C 1
ATOM 1349 O O . LEU A 1 169 ? -28.864 3.386 47.459 1.00 85.94 169 LEU A O 1
ATOM 1353 N N . TYR A 1 170 ? -30.018 3.522 45.532 1.00 87.75 170 TYR A N 1
ATOM 1354 C CA . TYR A 1 170 ? -30.655 4.801 45.832 1.00 87.75 170 TYR A CA 1
ATOM 1355 C C . TYR A 1 170 ? -31.806 4.653 46.828 1.00 87.75 170 TYR A C 1
ATOM 1357 O O . TYR A 1 170 ? -31.950 5.504 47.708 1.00 87.75 170 TYR A O 1
ATOM 1365 N N . ASP A 1 171 ? -32.597 3.588 46.700 1.00 87.56 171 ASP A N 1
ATOM 1366 C CA . ASP A 1 171 ? -33.740 3.311 47.574 1.00 87.56 171 ASP A CA 1
ATOM 1367 C C . ASP A 1 171 ? -33.325 2.635 48.897 1.00 87.56 171 ASP A C 1
ATOM 1369 O O . ASP A 1 171 ? -34.092 2.643 49.861 1.00 87.56 171 ASP A O 1
ATOM 1373 N N . GLY A 1 172 ? -32.106 2.085 48.967 1.00 88.12 172 GLY A N 1
ATOM 1374 C CA . GLY A 1 172 ? -31.556 1.407 50.143 1.00 88.12 172 GLY A CA 1
ATOM 1375 C C . GLY A 1 172 ? -30.623 2.245 51.033 1.00 88.12 172 GLY A C 1
ATOM 1376 O O . GLY A 1 172 ? -30.434 3.453 50.871 1.00 88.12 172 GLY A O 1
ATOM 1377 N N . ASP A 1 173 ? -29.965 1.560 51.973 1.00 86.62 173 ASP A N 1
ATOM 1378 C CA . ASP A 1 173 ? -29.082 2.168 52.985 1.00 86.62 173 ASP A CA 1
ATOM 1379 C C . ASP A 1 173 ? -27.799 2.793 52.398 1.00 86.62 173 ASP A C 1
ATOM 1381 O O . ASP A 1 173 ? -27.139 3.619 53.032 1.00 86.62 173 ASP A O 1
ATOM 1385 N N . GLN A 1 174 ? -27.434 2.432 51.164 1.00 85.06 174 GLN A N 1
ATOM 1386 C CA . GLN A 1 174 ? -26.216 2.902 50.490 1.00 85.06 174 GLN A CA 1
ATOM 1387 C C . GLN A 1 174 ? -26.403 4.212 49.707 1.00 85.06 174 GLN A C 1
ATOM 1389 O O . GLN A 1 174 ? -25.469 4.689 49.055 1.00 85.06 174 GLN A O 1
ATOM 1394 N N . ARG A 1 175 ? -27.562 4.868 49.833 1.00 87.06 175 ARG A N 1
ATOM 1395 C CA . ARG A 1 175 ? -27.872 6.133 49.150 1.00 87.06 175 ARG A CA 1
ATOM 1396 C C . ARG A 1 175 ? -26.849 7.239 49.424 1.00 87.06 175 ARG A C 1
ATOM 1398 O O . ARG A 1 175 ? -26.429 7.947 48.507 1.00 87.06 175 ARG A O 1
ATOM 1405 N N . SER A 1 176 ? -26.429 7.385 50.684 1.00 88.69 176 SER A N 1
ATOM 1406 C CA . SER A 1 176 ? -25.435 8.393 51.083 1.00 88.69 176 SER A CA 1
ATOM 1407 C C . SER A 1 176 ? -24.074 8.119 50.435 1.00 88.69 176 SER A C 1
ATOM 1409 O O . SER A 1 176 ? -23.454 9.028 49.879 1.00 88.69 176 SER A O 1
ATOM 1411 N N . TRP A 1 177 ? -23.665 6.850 50.400 1.00 88.62 177 TRP A N 1
ATOM 1412 C CA . TRP A 1 177 ? -22.433 6.413 49.751 1.00 88.62 177 TRP A CA 1
ATOM 1413 C C . TRP A 1 177 ? -22.449 6.674 48.236 1.00 88.62 177 TRP A C 1
ATOM 1415 O O . TRP A 1 177 ? -21.472 7.211 47.708 1.00 88.62 177 TRP A O 1
ATOM 1425 N N . LEU A 1 178 ? -23.563 6.382 47.552 1.00 86.38 178 LEU A N 1
ATOM 1426 C CA . LEU A 1 178 ? -23.715 6.642 46.115 1.00 86.38 178 LEU A CA 1
ATOM 1427 C C . LEU A 1 178 ? -23.608 8.142 45.806 1.00 86.38 178 LEU A C 1
ATOM 1429 O O . LEU A 1 178 ? -22.899 8.537 44.881 1.00 86.38 178 LEU A O 1
ATOM 1433 N N . SER A 1 179 ? -24.257 8.983 46.617 1.00 88.88 179 SER A N 1
ATOM 1434 C CA . SER A 1 179 ? -24.220 10.441 46.446 1.00 88.88 179 SER A CA 1
ATOM 1435 C C . SER A 1 179 ? -22.825 11.046 46.651 1.00 88.88 179 SER A C 1
ATOM 1437 O O . SER A 1 179 ? -22.476 12.014 45.977 1.00 88.88 179 SER A O 1
ATOM 1439 N N . SER A 1 180 ? -22.020 10.462 47.548 1.00 90.31 180 SER A N 1
ATOM 1440 C CA . SER A 1 180 ? -20.682 10.958 47.886 1.00 90.31 180 SER A CA 1
ATOM 1441 C C . SER A 1 180 ? -19.616 10.539 46.875 1.00 90.31 180 SER A C 1
ATOM 1443 O O . SER A 1 180 ? -18.689 11.305 46.628 1.00 90.31 180 SER A O 1
ATOM 1445 N N . ASN A 1 181 ? -19.716 9.327 46.321 1.00 85.69 181 ASN A N 1
ATOM 1446 C CA . ASN A 1 181 ? -18.669 8.762 45.462 1.00 85.69 181 ASN A CA 1
ATOM 1447 C C . ASN A 1 181 ? -18.989 8.889 43.965 1.00 85.69 181 ASN A C 1
ATOM 1449 O O . ASN A 1 181 ? -18.074 9.040 43.159 1.00 85.69 181 ASN A O 1
ATOM 1453 N N . TYR A 1 182 ? -20.272 8.880 43.584 1.00 89.44 182 TYR A N 1
ATOM 1454 C CA . TYR A 1 182 ? -20.705 8.867 42.181 1.00 89.44 182 TYR A CA 1
ATOM 1455 C C . TYR A 1 182 ? -21.824 9.894 41.919 1.00 89.44 182 TYR A C 1
ATOM 1457 O O . TYR A 1 182 ? -22.969 9.533 41.626 1.00 89.44 182 TYR A O 1
ATOM 1465 N N . PRO A 1 183 ? -21.520 11.204 42.002 1.00 87.19 183 PRO A N 1
ATOM 1466 C CA . PRO A 1 183 ? -22.530 12.263 41.989 1.00 87.19 183 PRO A CA 1
ATOM 1467 C C . PRO A 1 183 ? -23.281 12.387 40.656 1.00 87.19 183 PRO A C 1
ATOM 1469 O O . PRO A 1 183 ? -24.442 12.801 40.643 1.00 87.19 183 PRO A O 1
ATOM 1472 N N . THR A 1 184 ? -22.651 12.047 39.525 1.00 87.81 184 THR A N 1
ATOM 1473 C CA . THR A 1 184 ? -23.321 12.132 38.214 1.00 87.81 184 THR A CA 1
ATOM 1474 C C . THR A 1 184 ? -24.337 11.006 38.029 1.00 87.81 184 THR A C 1
ATOM 1476 O O . THR A 1 184 ? -25.449 11.260 37.566 1.00 87.81 184 THR A O 1
ATOM 1479 N N . LEU A 1 185 ? -24.007 9.795 38.489 1.00 86.12 185 LEU A N 1
ATOM 1480 C CA . LEU A 1 185 ? -24.924 8.655 38.505 1.00 86.12 185 LEU A CA 1
ATOM 1481 C C . LEU A 1 185 ? -26.054 8.867 39.516 1.00 86.12 185 LEU A C 1
ATOM 1483 O O . LEU A 1 185 ? -27.209 8.611 39.195 1.00 86.12 185 LEU A O 1
ATOM 1487 N N . PHE A 1 186 ? -25.761 9.430 40.692 1.00 89.00 186 PHE A N 1
ATOM 1488 C CA . PHE A 1 186 ? -26.789 9.774 41.678 1.00 89.00 186 PHE A CA 1
ATOM 1489 C C . PHE A 1 186 ? -27.837 10.752 41.119 1.00 89.00 186 PHE A C 1
ATOM 1491 O O . PHE A 1 186 ? -29.039 10.536 41.278 1.00 89.00 186 PHE A O 1
ATOM 1498 N N . LYS A 1 187 ? -27.395 11.806 40.417 1.00 88.88 187 LYS A N 1
ATOM 1499 C CA . LYS A 1 187 ? -28.302 12.758 39.749 1.00 88.88 187 LYS A CA 1
ATOM 1500 C C . LYS A 1 187 ? -29.139 12.100 38.655 1.00 88.88 187 LYS A C 1
ATOM 1502 O O . LYS A 1 187 ? -30.290 12.483 38.476 1.00 88.88 187 LYS A O 1
ATOM 1507 N N . TRP A 1 188 ? -28.569 11.133 37.934 1.00 88.81 188 TRP A N 1
ATOM 1508 C CA . TRP A 1 188 ? -29.296 10.364 36.925 1.00 88.81 188 TRP A CA 1
ATOM 1509 C C . TRP A 1 188 ? -30.403 9.501 37.547 1.00 88.81 188 TRP A C 1
ATOM 1511 O O . TRP A 1 188 ? -31.529 9.517 37.055 1.00 88.81 188 TRP A O 1
ATOM 1521 N N . VAL A 1 189 ? -30.132 8.812 38.663 1.00 88.50 189 VAL A N 1
ATOM 1522 C CA . VAL A 1 189 ? -31.180 8.045 39.363 1.00 88.50 189 VAL A CA 1
ATOM 1523 C C . VAL A 1 189 ? -32.273 8.987 39.882 1.00 88.50 189 VAL A C 1
ATOM 1525 O O . VAL A 1 189 ? -33.460 8.730 39.694 1.00 88.50 189 VAL A O 1
ATOM 1528 N N . GLN A 1 190 ? -31.883 10.136 40.447 1.00 87.88 190 GLN A N 1
ATOM 1529 C CA . GLN A 1 190 ? -32.819 11.141 40.960 1.00 87.88 190 GLN A CA 1
ATOM 1530 C C . GLN A 1 190 ? -33.740 11.737 39.878 1.00 87.88 190 GLN A C 1
ATOM 1532 O O . GLN A 1 190 ? -34.850 12.158 40.200 1.00 87.88 190 GLN A O 1
ATOM 1537 N N . SER A 1 191 ? -33.307 11.797 38.613 1.00 84.00 191 SER A N 1
ATOM 1538 C CA . SER A 1 191 ? -34.081 12.396 37.516 1.00 84.00 191 SER A CA 1
ATOM 1539 C C . SER A 1 191 ? -35.068 11.439 36.832 1.00 84.00 191 SER A C 1
ATOM 1541 O O . SER A 1 191 ? -35.730 11.850 35.878 1.00 84.00 191 SER A O 1
ATOM 1543 N N . GLY A 1 192 ? -35.208 10.201 37.324 1.00 76.00 192 GLY A N 1
ATOM 1544 C CA . GLY A 1 192 ? -36.185 9.227 36.820 1.00 76.00 192 GLY A CA 1
ATOM 1545 C C . GLY A 1 192 ? -35.617 8.164 35.874 1.00 76.00 192 GLY A C 1
ATOM 1546 O O . GLY A 1 192 ? -36.305 7.788 34.930 1.00 76.00 192 GLY A O 1
ATOM 1547 N N . ALA A 1 193 ? -34.373 7.721 36.112 1.00 72.50 193 ALA A N 1
ATOM 1548 C CA . ALA A 1 193 ? -33.725 6.506 35.590 1.00 72.50 193 ALA A CA 1
ATOM 1549 C C . ALA A 1 193 ? -34.270 5.963 34.244 1.00 72.50 193 ALA A C 1
ATOM 1551 O O . ALA A 1 193 ? -35.084 5.044 34.205 1.00 72.50 193 ALA A O 1
ATOM 1552 N N . ASN A 1 194 ? -33.791 6.508 33.118 1.00 75.88 194 ASN A N 1
ATOM 1553 C CA . ASN A 1 194 ? -34.110 5.995 31.778 1.00 75.88 194 ASN A CA 1
ATOM 1554 C C . ASN A 1 194 ? -32.876 5.351 31.121 1.00 75.88 194 ASN A C 1
ATOM 1556 O O . ASN A 1 194 ? -31.797 5.949 31.089 1.00 75.88 194 ASN A O 1
ATOM 1560 N N . ASN A 1 195 ? -33.034 4.157 30.543 1.00 69.94 195 ASN A N 1
ATOM 1561 C CA . ASN A 1 195 ? -31.946 3.391 29.917 1.00 69.94 195 ASN A CA 1
ATOM 1562 C C . ASN A 1 195 ? -31.238 4.156 28.788 1.00 69.94 195 ASN A C 1
ATOM 1564 O O . ASN A 1 195 ? -30.033 4.003 28.599 1.00 69.94 195 ASN A O 1
ATOM 1568 N N . SER A 1 196 ? -31.956 5.017 28.061 1.00 74.06 196 SER A N 1
ATOM 1569 C CA . SER A 1 196 ? -31.379 5.814 26.969 1.00 74.06 196 SER A CA 1
ATOM 1570 C C . SER A 1 196 ? -30.373 6.869 27.449 1.00 74.06 196 SER A C 1
ATOM 1572 O O . SER A 1 196 ? -29.461 7.228 26.707 1.00 74.06 196 SER A O 1
ATOM 1574 N N . THR A 1 197 ? -30.506 7.351 28.689 1.00 80.06 197 THR A N 1
ATOM 1575 C CA . THR A 1 197 ? -29.627 8.377 29.278 1.00 80.06 197 THR A CA 1
ATOM 1576 C C . THR A 1 197 ? -28.560 7.787 30.199 1.00 80.06 197 THR A C 1
ATOM 1578 O O . THR A 1 197 ? -27.574 8.466 30.495 1.00 80.06 197 THR A O 1
ATOM 1581 N N . LEU A 1 198 ? -28.710 6.517 30.593 1.00 81.38 198 LEU A N 1
ATOM 1582 C CA . LEU A 1 198 ? -27.775 5.795 31.459 1.00 81.38 198 LEU A CA 1
ATOM 1583 C C . LEU A 1 198 ? -26.363 5.746 30.868 1.00 81.38 198 LEU A C 1
ATOM 1585 O O . LEU A 1 198 ? -25.397 6.065 31.556 1.00 81.38 198 LEU A O 1
ATOM 1589 N N . LYS A 1 199 ? -26.238 5.419 29.575 1.00 78.44 199 LYS A N 1
ATOM 1590 C CA . LYS A 1 199 ? -24.935 5.340 28.891 1.00 78.44 199 LYS A CA 1
ATOM 1591 C C . LYS A 1 199 ? -24.183 6.671 28.934 1.00 78.44 199 LYS A C 1
ATOM 1593 O O . LYS A 1 199 ? -22.985 6.706 29.196 1.00 78.44 199 LYS A O 1
ATOM 1598 N N . THR A 1 200 ? -24.895 7.774 28.719 1.00 81.81 200 THR A N 1
ATOM 1599 C CA . THR A 1 200 ? -24.314 9.120 28.761 1.00 81.81 200 THR A CA 1
ATOM 1600 C C . THR A 1 200 ? -23.885 9.496 30.178 1.00 81.81 200 THR A C 1
ATOM 1602 O O . THR A 1 200 ? -22.780 9.998 30.367 1.00 81.81 200 THR A O 1
ATOM 1605 N N . ALA A 1 201 ? -24.723 9.223 31.184 1.00 83.00 201 ALA A N 1
ATOM 1606 C CA . ALA A 1 201 ? -24.381 9.475 32.583 1.00 83.00 201 ALA A CA 1
ATOM 1607 C C . ALA A 1 201 ? -23.164 8.648 33.035 1.00 83.00 201 ALA A C 1
ATOM 1609 O O . ALA A 1 201 ? -22.277 9.171 33.705 1.00 83.00 201 ALA A O 1
ATOM 1610 N N . PHE A 1 202 ? -23.087 7.389 32.605 1.00 83.75 202 PHE A N 1
ATOM 1611 C CA . PHE A 1 202 ? -21.978 6.487 32.901 1.00 83.75 202 PHE A CA 1
ATOM 1612 C C . PHE A 1 202 ? -20.657 6.945 32.273 1.00 83.75 202 PHE A C 1
ATOM 1614 O O . PHE A 1 202 ? -19.652 7.059 32.973 1.00 83.75 202 PHE A O 1
ATOM 1621 N N . ASN A 1 203 ? -20.667 7.302 30.986 1.00 79.38 203 ASN A N 1
ATOM 1622 C CA . ASN A 1 203 ? -19.475 7.812 30.304 1.00 79.38 203 ASN A CA 1
ATOM 1623 C C . ASN A 1 203 ? -18.978 9.135 30.909 1.00 79.38 203 ASN A C 1
ATOM 1625 O O . ASN A 1 203 ? -17.774 9.365 30.982 1.00 79.38 203 ASN A O 1
ATOM 1629 N N . ASN A 1 204 ? -19.892 9.987 31.381 1.00 83.88 204 ASN A N 1
ATOM 1630 C CA . ASN A 1 204 ? -19.528 11.224 32.072 1.00 83.88 204 ASN A CA 1
ATOM 1631 C C . ASN A 1 204 ? -18.922 10.967 33.461 1.00 83.88 204 ASN A C 1
ATOM 1633 O O . ASN A 1 204 ? -18.068 11.736 33.898 1.00 83.88 204 ASN A O 1
ATOM 1637 N N . GLN A 1 205 ? -19.351 9.909 34.158 1.00 84.62 205 GLN A N 1
ATOM 1638 C CA . GLN A 1 205 ? -18.786 9.528 35.456 1.00 84.62 205 GLN A CA 1
ATOM 1639 C C . GLN A 1 205 ? -17.376 8.942 35.321 1.00 84.62 205 GLN A C 1
ATOM 1641 O O . GLN A 1 205 ? -16.541 9.160 36.197 1.00 84.62 205 GLN A O 1
ATOM 1646 N N . PHE A 1 206 ? -17.115 8.210 34.236 1.00 81.56 206 PHE A N 1
ATOM 1647 C CA . PHE A 1 206 ? -15.850 7.521 34.004 1.00 81.56 206 PHE A CA 1
ATOM 1648 C C . PHE A 1 206 ? -15.277 7.872 32.615 1.00 81.56 206 PHE A C 1
ATOM 1650 O O . PHE A 1 206 ? -15.352 7.081 31.676 1.00 81.56 206 PHE A O 1
ATOM 1657 N N . PRO A 1 207 ? -14.655 9.051 32.454 1.00 73.56 207 PRO A N 1
ATOM 1658 C CA . PRO A 1 207 ? -14.169 9.513 31.150 1.00 73.56 207 PRO A CA 1
ATOM 1659 C C . PRO A 1 207 ? -13.023 8.659 30.577 1.00 73.56 207 PRO A C 1
ATOM 1661 O O . PRO A 1 207 ? -12.833 8.615 29.364 1.00 73.56 207 PRO A O 1
ATOM 1664 N N . ASN A 1 208 ? -12.281 7.952 31.435 1.00 69.81 208 ASN A N 1
ATOM 1665 C CA . ASN A 1 208 ? -11.097 7.173 31.057 1.00 69.81 208 ASN A CA 1
ATOM 1666 C C . ASN A 1 208 ? -11.389 5.680 30.801 1.00 69.81 208 ASN A C 1
ATOM 1668 O O . ASN A 1 208 ? -10.447 4.906 30.638 1.00 69.81 208 ASN A O 1
ATOM 1672 N N . LEU A 1 209 ? -12.662 5.263 30.736 1.00 69.19 209 LEU A N 1
ATOM 1673 C CA . LEU A 1 209 ? -13.065 3.856 30.549 1.00 69.19 209 LEU A CA 1
ATOM 1674 C C . LEU A 1 209 ? -12.365 3.173 29.369 1.00 69.19 209 LEU A C 1
ATOM 1676 O O . LEU A 1 209 ? -11.880 2.058 29.505 1.00 69.19 209 LEU A O 1
ATOM 1680 N N . ASN A 1 210 ? -12.255 3.865 28.234 1.00 62.59 210 ASN A N 1
ATOM 1681 C CA . ASN A 1 210 ? -11.658 3.317 27.009 1.00 62.59 210 ASN A CA 1
ATOM 1682 C C . ASN A 1 210 ? -10.140 3.077 27.115 1.00 62.59 210 ASN A C 1
ATOM 1684 O O . ASN A 1 210 ? -9.546 2.506 26.207 1.00 62.59 210 ASN A O 1
ATOM 1688 N N . SER A 1 211 ? -9.509 3.552 28.192 1.00 62.41 211 SER A N 1
ATOM 1689 C CA . SER A 1 211 ? -8.078 3.388 28.471 1.00 62.41 211 SER A CA 1
ATOM 1690 C C . SER A 1 211 ? -7.791 2.482 29.671 1.00 62.41 211 SER A C 1
ATOM 1692 O O . SER A 1 211 ? -6.627 2.246 29.982 1.00 62.41 211 SER A O 1
ATOM 1694 N N . MET A 1 212 ? -8.827 1.992 30.359 1.00 64.31 212 MET A N 1
ATOM 1695 C CA . MET A 1 212 ? -8.678 1.150 31.546 1.00 64.31 212 MET A CA 1
ATOM 1696 C C . MET A 1 212 ? -8.601 -0.330 31.166 1.00 64.31 212 MET A C 1
ATOM 1698 O O . MET A 1 212 ? -9.407 -0.823 30.380 1.00 64.31 212 MET A O 1
ATOM 1702 N N . ASN A 1 213 ? -7.658 -1.053 31.773 1.00 66.19 213 ASN A N 1
ATOM 1703 C CA . ASN A 1 213 ? -7.625 -2.514 31.719 1.00 66.19 213 ASN A CA 1
ATOM 1704 C C . ASN A 1 213 ? -8.626 -3.111 32.735 1.00 66.19 213 ASN A C 1
ATOM 1706 O O . ASN A 1 213 ? -9.024 -2.460 33.702 1.00 66.19 213 ASN A O 1
ATOM 1710 N N . SER A 1 214 ? -8.996 -4.379 32.556 1.00 64.94 214 SER A N 1
ATOM 1711 C CA . SER A 1 214 ? -9.890 -5.143 33.436 1.00 64.94 214 SER A CA 1
ATOM 1712 C C . SER A 1 214 ? -9.470 -5.126 34.915 1.00 64.94 214 SER A C 1
ATOM 1714 O O . SER A 1 214 ? -10.328 -5.053 35.796 1.00 64.94 214 SER A O 1
ATOM 1716 N N . ASP A 1 215 ? -8.168 -5.135 35.210 1.00 68.94 215 ASP A N 1
ATOM 1717 C CA . ASP A 1 215 ? -7.654 -5.062 36.582 1.00 68.94 215 ASP A CA 1
ATOM 1718 C C . ASP A 1 215 ? -7.815 -3.672 37.205 1.00 68.94 215 ASP A C 1
ATOM 1720 O O . ASP A 1 215 ? -8.065 -3.561 38.406 1.00 68.94 215 ASP A O 1
ATOM 1724 N N . ASP A 1 216 ? -7.736 -2.610 36.400 1.00 70.75 216 ASP A N 1
ATOM 1725 C CA . ASP A 1 216 ? -7.997 -1.246 36.861 1.00 70.75 216 ASP A CA 1
ATOM 1726 C C . ASP A 1 216 ? -9.488 -1.031 37.114 1.00 70.75 216 ASP A C 1
ATOM 1728 O O . ASP A 1 216 ? -9.859 -0.452 38.133 1.00 70.75 216 ASP A O 1
ATOM 1732 N N . MET A 1 217 ? -10.353 -1.597 36.267 1.00 70.81 217 MET A N 1
ATOM 1733 C CA . MET A 1 217 ? -11.804 -1.552 36.472 1.00 70.81 217 MET A CA 1
ATOM 1734 C C . MET A 1 217 ? -12.238 -2.268 37.759 1.00 70.81 217 MET A C 1
ATOM 1736 O O . MET A 1 217 ? -13.181 -1.839 38.419 1.00 70.81 217 MET A O 1
ATOM 1740 N N . LYS A 1 218 ? -11.548 -3.346 38.162 1.00 73.88 218 LYS A N 1
ATOM 1741 C CA . LYS A 1 218 ? -11.846 -4.080 39.409 1.00 73.88 218 LYS A CA 1
ATOM 1742 C C . LYS A 1 218 ? -11.494 -3.297 40.680 1.00 73.88 218 LYS A C 1
ATOM 1744 O O . LYS A 1 218 ? -11.955 -3.687 41.757 1.00 73.88 218 LYS A O 1
ATOM 1749 N N . LYS A 1 219 ? -10.688 -2.231 40.583 1.00 81.06 219 LYS A N 1
ATOM 1750 C CA . LYS A 1 219 ? -10.347 -1.368 41.729 1.00 81.06 219 LYS A CA 1
ATOM 1751 C C . LYS A 1 219 ? -11.527 -0.494 42.148 1.00 81.06 219 LYS A C 1
ATOM 1753 O O . LYS A 1 219 ? -11.669 -0.210 43.334 1.00 81.06 219 LYS A O 1
ATOM 1758 N N . ASP A 1 220 ? -12.377 -0.108 41.200 1.00 82.12 220 ASP A N 1
ATOM 1759 C CA . ASP A 1 220 ? -13.573 0.683 41.469 1.00 82.12 220 ASP A CA 1
ATOM 1760 C C . ASP A 1 220 ? -14.702 -0.203 42.024 1.00 82.12 220 ASP A C 1
ATOM 1762 O O . ASP A 1 220 ? -15.142 -1.132 41.340 1.00 82.12 220 ASP A O 1
ATOM 1766 N N . PRO A 1 221 ? -15.235 0.076 43.230 1.00 81.44 221 PRO A N 1
ATOM 1767 C CA . PRO A 1 221 ? -16.264 -0.758 43.855 1.00 81.44 221 PRO A CA 1
ATOM 1768 C C . PRO A 1 221 ? -17.533 -0.896 43.007 1.00 81.44 221 PRO A C 1
ATOM 1770 O O . PRO A 1 221 ? -18.101 -1.983 42.910 1.00 81.44 221 PRO A O 1
ATOM 1773 N N . LEU A 1 222 ? -17.962 0.198 42.368 1.00 83.19 222 LEU A N 1
ATOM 1774 C CA . LEU A 1 222 ? -19.164 0.208 41.536 1.00 83.19 222 LEU A CA 1
ATOM 1775 C C . LEU A 1 222 ? -18.965 -0.573 40.235 1.00 83.19 222 LEU A C 1
ATOM 1777 O O . LEU A 1 222 ? -19.834 -1.353 39.854 1.00 83.19 222 LEU A O 1
ATOM 1781 N N . LEU A 1 223 ? -17.816 -0.392 39.575 1.00 78.94 223 LEU A N 1
ATOM 1782 C CA . LEU A 1 223 ? -17.477 -1.132 38.361 1.00 78.94 223 LEU A CA 1
ATOM 1783 C C . LEU A 1 223 ? -17.333 -2.621 38.674 1.00 78.94 223 LEU A C 1
ATOM 1785 O O . LEU A 1 223 ? -17.883 -3.448 37.955 1.00 78.94 223 LEU A O 1
ATOM 1789 N N . LYS A 1 224 ? -16.680 -2.977 39.784 1.00 79.19 224 LYS A N 1
ATOM 1790 C CA . LYS A 1 224 ? -16.545 -4.365 40.240 1.00 79.19 224 LYS A CA 1
ATOM 1791 C C . LYS A 1 224 ? -17.897 -5.061 40.401 1.00 79.19 224 LYS A C 1
ATOM 1793 O O . LYS A 1 224 ? -18.072 -6.169 39.894 1.00 79.19 224 LYS A O 1
ATOM 1798 N N . GLU A 1 225 ? -18.849 -4.419 41.071 1.00 77.00 225 GLU A N 1
ATOM 1799 C CA . GLU A 1 225 ? -20.178 -5.003 41.282 1.00 77.00 225 GLU A CA 1
ATOM 1800 C C . GLU A 1 225 ? -20.995 -5.053 39.983 1.00 77.00 225 GLU A C 1
ATOM 1802 O O . GLU A 1 225 ? -21.647 -6.056 39.689 1.00 77.00 225 GLU A O 1
ATOM 1807 N N . ALA A 1 226 ? -20.894 -4.016 39.150 1.00 74.00 226 ALA A N 1
ATOM 1808 C CA . ALA A 1 226 ? -21.536 -3.976 37.840 1.00 74.00 226 ALA A CA 1
ATOM 1809 C C . ALA A 1 226 ? -21.027 -5.081 36.899 1.00 74.00 226 ALA A C 1
ATOM 1811 O O . ALA A 1 226 ? -21.810 -5.671 36.154 1.00 74.00 226 ALA A O 1
ATOM 1812 N N . MET A 1 227 ? -19.734 -5.399 36.967 1.00 70.00 227 MET A N 1
ATOM 1813 C CA . MET A 1 227 ? -19.116 -6.498 36.221 1.00 70.00 227 MET A CA 1
ATOM 1814 C C . MET A 1 227 ? -19.569 -7.863 36.769 1.00 70.00 227 MET A C 1
ATOM 1816 O O . MET A 1 227 ? -19.935 -8.741 35.992 1.00 70.00 227 MET A O 1
ATOM 1820 N N . SER A 1 228 ? -19.649 -8.019 38.097 1.00 73.06 228 SER A N 1
ATOM 1821 C CA . SER A 1 228 ? -20.136 -9.242 38.764 1.00 73.06 228 SER A CA 1
ATOM 1822 C C . SER A 1 228 ? -21.591 -9.582 38.403 1.00 73.06 228 SER A C 1
ATOM 1824 O O . SER A 1 228 ? -21.924 -10.731 38.106 1.00 73.06 228 SER A O 1
ATOM 1826 N N . ARG A 1 229 ? -22.467 -8.571 38.358 1.00 67.69 229 ARG A N 1
ATOM 1827 C CA . ARG A 1 229 ? -23.906 -8.742 38.089 1.00 67.69 229 ARG A CA 1
ATOM 1828 C C . ARG A 1 229 ? -24.276 -8.767 36.601 1.00 67.69 229 ARG A C 1
ATOM 1830 O O . ARG A 1 229 ? -25.460 -8.717 36.280 1.00 67.69 229 ARG A O 1
ATOM 1837 N N . LYS A 1 230 ? -23.297 -8.838 35.688 1.00 64.06 230 LYS A N 1
ATOM 1838 C CA . LYS A 1 230 ? -23.501 -8.706 34.227 1.00 64.06 230 LYS A CA 1
ATOM 1839 C C . LYS A 1 230 ? -24.197 -7.395 33.819 1.00 64.06 230 LYS A C 1
ATOM 1841 O O . LYS A 1 230 ? -24.850 -7.333 32.785 1.00 64.06 230 LYS A O 1
ATOM 1846 N N . GLY A 1 231 ? -24.063 -6.340 34.619 1.00 59.78 231 GLY A N 1
ATOM 1847 C CA . GLY A 1 231 ? -24.573 -5.007 34.292 1.00 59.78 231 GLY A CA 1
ATOM 1848 C C . GLY A 1 231 ? -23.719 -4.277 33.250 1.00 59.78 231 GLY A C 1
ATOM 1849 O O . GLY A 1 231 ? -24.170 -3.292 32.669 1.00 59.78 231 GLY A O 1
ATOM 1850 N N . ILE A 1 232 ? -22.495 -4.754 33.010 1.00 65.56 232 ILE A N 1
ATOM 1851 C CA . ILE A 1 232 ? -21.545 -4.208 32.041 1.00 65.56 232 ILE A CA 1
ATOM 1852 C C . ILE A 1 232 ? -20.947 -5.355 31.212 1.00 65.56 232 ILE A C 1
ATOM 1854 O O . ILE A 1 232 ? -20.408 -6.308 31.778 1.00 65.56 232 ILE A O 1
ATOM 1858 N N . CYS A 1 233 ? -20.999 -5.251 29.881 1.00 59.09 233 CYS A N 1
ATOM 1859 C CA . CYS A 1 233 ? -20.315 -6.172 28.967 1.00 59.09 233 CYS A CA 1
ATOM 1860 C C . CYS A 1 233 ? -19.259 -5.442 28.129 1.00 59.09 233 CYS A C 1
ATOM 1862 O O . CYS A 1 233 ? -19.475 -4.313 27.693 1.00 59.09 233 CYS A O 1
ATOM 1864 N N . LEU A 1 234 ? -18.131 -6.113 27.889 1.00 60.31 234 LEU A N 1
ATOM 1865 C CA . LEU A 1 234 ? -17.160 -5.741 26.863 1.00 60.31 234 LEU A CA 1
ATOM 1866 C C . LEU A 1 234 ? -17.568 -6.478 25.588 1.00 60.31 234 LEU A C 1
ATOM 1868 O O . LEU A 1 234 ? -17.661 -7.705 25.610 1.00 60.31 234 LEU A O 1
ATOM 1872 N N . THR A 1 235 ? -17.858 -5.774 24.500 1.00 51.34 235 THR A N 1
ATOM 1873 C CA . THR A 1 235 ? -18.235 -6.426 23.237 1.00 51.34 235 THR A CA 1
ATOM 1874 C C . THR A 1 235 ? -17.240 -6.092 22.116 1.00 51.34 235 THR A C 1
ATOM 1876 O O . THR A 1 235 ? -16.573 -5.059 22.145 1.00 51.34 235 THR A O 1
ATOM 1879 N N . ASN A 1 236 ? -17.103 -7.042 21.177 1.00 45.31 236 ASN A N 1
ATOM 1880 C CA . ASN A 1 236 ? -16.193 -7.138 20.012 1.00 45.31 236 ASN A CA 1
ATOM 1881 C C . ASN A 1 236 ? -14.840 -7.871 20.127 1.00 45.31 236 ASN A C 1
ATOM 1883 O O . ASN A 1 236 ? -1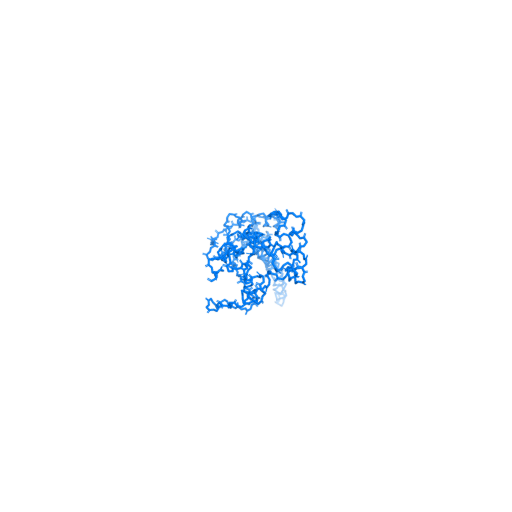4.028 -7.762 19.214 1.00 45.31 236 ASN A O 1
ATOM 1887 N N . ASP A 1 237 ? -14.621 -8.727 21.123 1.00 45.22 237 ASP A N 1
ATOM 1888 C CA . ASP A 1 237 ? -13.598 -9.778 21.007 1.00 45.22 237 ASP A CA 1
ATOM 1889 C C . ASP A 1 237 ? -14.013 -10.989 21.853 1.00 45.22 237 ASP A C 1
ATOM 1891 O O . ASP A 1 237 ? -14.354 -10.842 23.026 1.00 45.22 237 ASP A O 1
ATOM 1895 N N . SER A 1 238 ? -13.958 -12.194 21.275 1.00 45.16 238 SER A N 1
ATOM 1896 C CA . SER A 1 238 ? -14.103 -13.466 22.003 1.00 45.16 238 SER A CA 1
ATOM 1897 C C . SER A 1 238 ? -13.057 -13.664 23.111 1.00 45.16 238 SER A C 1
ATOM 1899 O O . SER A 1 238 ? -13.169 -14.613 23.881 1.00 45.16 238 SER A O 1
ATOM 1901 N N . THR A 1 239 ? -12.052 -12.780 23.191 1.00 42.62 239 THR A N 1
ATOM 1902 C CA . THR A 1 239 ? -11.029 -12.735 24.243 1.00 42.62 239 THR A CA 1
ATOM 1903 C C . THR A 1 239 ? -11.201 -11.592 25.257 1.00 42.62 239 THR A C 1
ATOM 1905 O O . THR A 1 239 ? -10.491 -11.597 26.261 1.00 42.62 239 THR A O 1
ATOM 1908 N N . CYS A 1 240 ? -12.155 -10.654 25.085 1.00 43.94 240 CYS A N 1
ATOM 1909 C CA . CYS A 1 240 ? -12.592 -9.750 26.172 1.00 43.94 240 CYS A CA 1
ATOM 1910 C C . CYS A 1 240 ? -13.542 -10.542 27.112 1.00 43.94 240 CYS A C 1
ATOM 1912 O O . CYS A 1 240 ? -14.695 -10.169 27.321 1.00 43.94 240 CYS A O 1
ATOM 1914 N N . THR A 1 241 ? -13.093 -11.692 27.620 1.00 36.69 241 THR A N 1
ATOM 1915 C CA . THR A 1 241 ? -13.843 -12.540 28.557 1.00 36.69 241 THR A CA 1
ATOM 1916 C C . THR A 1 241 ? -13.373 -12.290 29.983 1.00 36.69 241 THR A C 1
ATOM 1918 O O . THR A 1 241 ? -12.177 -12.128 30.217 1.00 36.69 241 THR A O 1
ATOM 1921 N N . TRP A 1 242 ? -14.319 -12.281 30.921 1.00 43.50 242 TRP A N 1
ATOM 1922 C CA . TRP A 1 242 ? -14.046 -12.353 32.358 1.00 43.50 242 TRP A CA 1
ATOM 1923 C C . TRP A 1 242 ? -13.508 -13.724 32.754 1.00 43.50 242 TRP A C 1
ATOM 1925 O O . TRP A 1 242 ? -14.056 -14.726 32.237 1.00 43.50 242 TRP A O 1
#

Secondary structure (DSSP, 8-state):
--THHHHHHHHHHHHHHHHHHHHHHHHHHHHHHHHHHHHHHHHHHHHHTB-HHHHHHHSS--B-HHHHHHHHHHHHHHHS-TTS-EEEEEEEEETTTTEEEEEEEEEPPPEEETTEEEE-PEEEEEEEEE---SSTT----TT---TTS----PEEEE-HHHHHHHHHHHHSTTHHHHHHH-HHHHHHHHTT--HHHHHHHHHHH-TTGGG--HHHHTTSHHHHHHHHTT-EEEES-TT---

Sequence (242 aa):
MKESYWGYGLILLGILVIGVMLLVNSSTTGTTQDYYMLKEVTQASMIDAVDYSYYRLYGDIRISKQKFIENFIRRFSENTNISKNYDVNFYDIYEVPPKVSVRVTSASNSFNVGQESDTSLDLVNEIDAILEYGVPGTSGDSNKIDVDKYVKSCYIEVMPAFGEYLQELYDGDQRSWLSSNYPTLFKWVQSGANNSTLKTAFNNQFPNLNSMNSDDMKKDPLLKEAMSRKGICLTNDSTCTW

Radius of gyration: 34.27 Å; chains: 1; bounding box: 84×32×101 Å

Foldseek 3Di:
DVVVVVVVVVVVVVVVVVVVVVVCCQQVVVLVVLQVQLVVLQVVLQVQQWDPVCCLQPVDIFGDPVSSVVSSVVSSVVPDDPVWDKDKDWDDADGVQGKTKIKIKIWTPADDDDPDGGDTDIHIHIDIDTDDDDDPPPDPPVPDPPVVPPLPQQDKDFAVVLLVVLLVCCVDPNVVVCCVQQVLSNVCSVVPRDPVCNVVSVCVSPVCVRVDDPVRLCVDPSSVVCVVRVRMDGDDDPPSDD